Protein AF-A0A0C3ANX5-F1 (afdb_monomer_lite)

Radius of gyration: 20.93 Å; chains: 1; bounding box: 53×51×56 Å

Sequence (213 aa):
MSVDDPSFISKLWEKHVAILDQHPPKKTFQDWIHLGQKFTRLAAGGTIYVLLMIASLNLRWCIRKVSWCTVLDLGKMLRVPASAGAEESMLITQCIIPTISRLREEFPLRLCLGTRILDCTILRQSDLQFDALEVKDFQLPRRSRSLWMSCRVPIFFDEDDDAPAPTGPYFYSVSIGTTGGPELFNVNIILTSFDCHGSSNITFPAEHNHMLN

Secondary structure (DSSP, 8-state):
--TT-HHHHHHHIIIIITTSTTPPPHHHHHHHHHHHHHHHHHHHHS-HHHHHHHHHTTTHHHHHHS-HHHHHHHHHHHH-GGGS-HHHHHHIIIIIHHHHHHHHHHS--EEEETTEEEETT-HHHHHHHHHTS--TT--PPPP-TTTTSGGGS-------TT--S--SS--EEEEE---SSS-----EEEE------------PPP-------

Foldseek 3Di:
DAPPPLVNLQVCCVPAQVPAPDGDPSVVSVLVVVLVVLLLLLCLLANVVVVVVCVVVVVSVVSSPDDPVVSLVNSQCNQPVVVDPPVSSCCSLVPVLVVSLVCCVVPFEWEDDPPDIQRRLASVSRNVVSVVSPHPPRDHDHGDCVSNVSSHDDDDDPPVVPDDDDPPQDDFYQYQDPDPHDDDRPRPRPRPDDPPPDDDDDDDDDDDDDDDD

Organism: NCBI:txid1036808

pLDDT: mean 73.49, std 23.65, range [26.28, 95.5]

Structure (mmCIF, N/CA/C/O backbone):
data_AF-A0A0C3ANX5-F1
#
_entry.id   AF-A0A0C3ANX5-F1
#
loop_
_atom_site.group_PDB
_atom_site.id
_atom_site.type_symbol
_atom_site.label_atom_id
_atom_site.label_alt_id
_atom_site.label_comp_id
_atom_site.label_asym_id
_atom_site.label_entity_id
_atom_site.label_seq_id
_atom_site.pdbx_PDB_ins_code
_atom_site.Cartn_x
_atom_site.Cartn_y
_atom_site.Cartn_z
_atom_site.occupancy
_atom_site.B_iso_or_equiv
_atom_site.auth_seq_id
_atom_site.auth_comp_id
_atom_site.auth_asym_id
_atom_site.auth_atom_id
_atom_site.pdbx_PDB_model_num
ATOM 1 N N . MET A 1 1 ? -24.146 2.047 -0.357 1.00 44.62 1 MET A N 1
ATOM 2 C CA . MET A 1 1 ? -23.687 2.933 0.739 1.00 44.62 1 MET A CA 1
ATOM 3 C C . MET A 1 1 ? -22.171 2.952 0.690 1.00 44.62 1 MET A C 1
ATOM 5 O O . MET A 1 1 ? -21.603 1.884 0.522 1.00 44.62 1 MET A O 1
ATOM 9 N N . SER A 1 2 ? -21.536 4.127 0.720 1.00 48.44 2 SER A N 1
ATOM 10 C CA . SER A 1 2 ? -20.069 4.212 0.660 1.00 48.44 2 SER A CA 1
ATOM 11 C C . SER A 1 2 ? -19.473 3.763 1.994 1.00 48.44 2 SER A C 1
ATOM 13 O O . SER A 1 2 ? -19.990 4.145 3.041 1.00 48.44 2 SER A O 1
ATOM 15 N N . VAL A 1 3 ? -18.393 2.980 1.959 1.00 56.62 3 VAL A N 1
ATOM 16 C CA . VAL A 1 3 ? -17.641 2.555 3.157 1.00 56.62 3 VAL A CA 1
ATOM 17 C C . VAL A 1 3 ? -17.048 3.762 3.903 1.00 56.62 3 VAL A C 1
ATOM 19 O O . VAL A 1 3 ? -16.792 3.682 5.100 1.00 56.62 3 VAL A O 1
ATOM 22 N N . ASP A 1 4 ? -16.920 4.899 3.216 1.00 60.44 4 ASP A N 1
ATOM 23 C CA . ASP A 1 4 ? -16.399 6.160 3.751 1.00 60.44 4 ASP A CA 1
ATOM 24 C C . ASP A 1 4 ? -17.467 7.033 4.444 1.00 60.44 4 ASP A C 1
ATOM 26 O O . ASP A 1 4 ? -17.172 8.146 4.870 1.00 60.44 4 ASP A O 1
ATOM 30 N N . ASP A 1 5 ? -18.718 6.567 4.560 1.00 70.94 5 ASP A N 1
ATOM 31 C CA . ASP A 1 5 ? -19.766 7.288 5.289 1.00 70.94 5 ASP A CA 1
ATOM 32 C C . ASP A 1 5 ? -19.532 7.180 6.815 1.00 70.94 5 ASP A C 1
ATOM 34 O O . ASP A 1 5 ? -19.619 6.076 7.373 1.00 70.94 5 ASP A O 1
ATOM 38 N N . PRO A 1 6 ? -19.302 8.298 7.538 1.00 72.50 6 PRO A N 1
ATOM 39 C CA . PRO A 1 6 ? -19.130 8.289 8.993 1.00 72.50 6 PRO A CA 1
ATOM 40 C C . PRO A 1 6 ? -20.309 7.644 9.733 1.00 72.50 6 PRO A C 1
ATOM 42 O O . PRO A 1 6 ? -20.141 7.093 10.829 1.00 72.50 6 PRO A O 1
ATOM 45 N N . SER A 1 7 ? -21.504 7.680 9.133 1.00 81.00 7 SER A N 1
ATOM 46 C CA . SER A 1 7 ? -22.707 7.041 9.658 1.00 81.00 7 SER A CA 1
ATOM 47 C C . SER A 1 7 ? -22.639 5.512 9.567 1.00 81.00 7 SER A C 1
ATOM 49 O O . SER A 1 7 ? -23.115 4.823 10.471 1.00 81.00 7 SER A O 1
ATOM 51 N N . PHE A 1 8 ? -21.990 4.962 8.534 1.00 85.12 8 PHE A N 1
ATOM 52 C CA . PHE A 1 8 ? -21.800 3.523 8.366 1.00 85.12 8 PHE A CA 1
ATOM 53 C C . PHE A 1 8 ? -20.797 2.971 9.381 1.00 85.12 8 PHE A C 1
ATOM 55 O O . PHE A 1 8 ? -21.119 2.026 10.101 1.00 85.12 8 PHE A O 1
ATOM 62 N N . ILE A 1 9 ? -19.621 3.598 9.507 1.00 85.75 9 ILE A N 1
ATOM 63 C CA . ILE A 1 9 ? -18.588 3.177 10.473 1.00 85.75 9 ILE A CA 1
ATOM 64 C C . ILE A 1 9 ? -19.134 3.257 11.905 1.00 85.75 9 ILE A C 1
ATOM 66 O O . ILE A 1 9 ? -18.882 2.381 12.732 1.00 85.75 9 ILE A O 1
ATOM 70 N N . SER A 1 10 ? -19.939 4.283 12.187 1.00 87.88 10 SER A N 1
ATOM 71 C CA . SER A 1 10 ? -20.617 4.436 13.474 1.00 87.88 10 SER A CA 1
ATOM 72 C C . SER A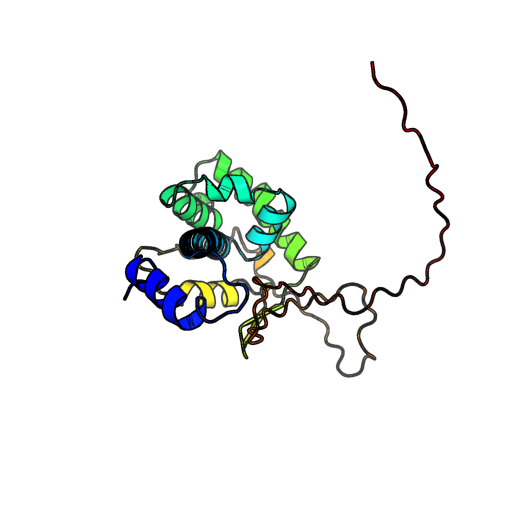 1 10 ? -21.561 3.276 13.791 1.00 87.88 10 SER A C 1
ATOM 74 O O . SER A 1 10 ? -21.477 2.712 14.880 1.00 87.88 10 SER A O 1
ATOM 76 N N . LYS A 1 11 ? -22.410 2.889 12.831 1.00 91.00 11 LYS A N 1
ATOM 77 C CA . LYS A 1 11 ? -23.329 1.749 12.971 1.00 91.00 11 LYS A CA 1
ATOM 78 C C . LYS A 1 11 ? -22.583 0.423 13.106 1.00 91.00 11 LYS A C 1
ATOM 80 O O . LYS A 1 11 ? -23.012 -0.443 13.862 1.00 91.00 11 LYS A O 1
ATOM 85 N N . LEU A 1 12 ? -21.469 0.261 12.389 1.00 90.12 12 LEU A N 1
ATOM 86 C CA . LEU A 1 12 ? -20.617 -0.923 12.490 1.00 90.12 12 LEU A CA 1
ATOM 87 C C . LEU A 1 12 ? -20.058 -1.073 13.910 1.00 90.12 12 LEU A C 1
ATOM 89 O O . LEU A 1 12 ? -20.124 -2.161 14.482 1.00 90.12 12 LEU A O 1
ATOM 93 N N . TRP A 1 13 ? -19.563 0.025 14.490 1.00 93.19 13 TRP A N 1
ATOM 94 C CA . TRP A 1 13 ? -19.054 0.031 15.859 1.00 93.19 13 TRP A CA 1
ATOM 95 C C . TRP A 1 13 ? -20.151 -0.312 16.871 1.00 93.19 13 TRP A C 1
ATOM 97 O O . TRP A 1 13 ? -19.964 -1.208 17.688 1.00 93.19 13 TRP A O 1
ATOM 107 N N . GLU A 1 14 ? -21.316 0.333 16.777 1.00 93.19 14 GLU A N 1
ATOM 108 C CA . GLU A 1 14 ? -22.452 0.083 17.679 1.00 93.19 14 GLU A CA 1
ATOM 109 C C . GLU A 1 14 ? -22.930 -1.371 17.621 1.00 93.19 14 GLU A C 1
ATOM 111 O O . GLU A 1 14 ? -23.214 -1.974 18.650 1.00 93.19 14 GLU A O 1
ATOM 116 N N . LYS A 1 15 ? -22.985 -1.954 16.421 1.00 93.56 15 LYS A N 1
ATOM 117 C CA . LYS A 1 15 ? -23.513 -3.305 16.223 1.00 93.56 15 LYS A CA 1
ATOM 118 C C . LYS A 1 15 ? -22.532 -4.412 16.612 1.00 93.56 15 LYS A C 1
ATOM 120 O O . LYS A 1 15 ? -22.969 -5.454 17.090 1.00 93.56 15 LYS A O 1
ATOM 125 N N . HIS A 1 16 ? -21.239 -4.229 16.347 1.00 90.94 16 HIS A N 1
ATOM 126 C CA . HIS A 1 16 ? -20.265 -5.327 16.407 1.00 90.94 16 HIS A CA 1
ATOM 127 C C . HIS A 1 16 ? -19.131 -5.116 17.405 1.00 90.94 16 HIS A C 1
ATOM 129 O O . HIS A 1 16 ? -18.526 -6.092 17.835 1.00 90.94 16 HIS A O 1
ATOM 135 N N . VAL A 1 17 ? -18.822 -3.870 17.760 1.00 91.00 17 VAL A N 1
ATOM 136 C CA . VAL A 1 17 ? -17.664 -3.548 18.601 1.00 91.00 17 VAL A CA 1
ATOM 137 C C . VAL A 1 17 ? -18.110 -3.194 20.014 1.00 91.00 17 VAL A C 1
ATOM 139 O O . VAL A 1 17 ? -17.499 -3.661 20.962 1.00 91.00 17 VAL A O 1
ATOM 142 N N . ALA A 1 18 ? -19.212 -2.458 20.172 1.00 91.88 18 ALA A N 1
ATOM 143 C CA . ALA A 1 18 ? -19.728 -2.039 21.478 1.00 91.88 18 ALA A CA 1
ATOM 144 C C . ALA A 1 18 ? -20.146 -3.205 22.394 1.00 91.88 18 ALA A C 1
ATOM 146 O O . ALA A 1 18 ? -20.201 -3.041 23.606 1.00 91.88 18 ALA A O 1
ATOM 147 N N . ILE A 1 19 ? -20.431 -4.378 21.823 1.00 92.50 19 ILE A N 1
ATOM 148 C CA . ILE A 1 19 ? -20.816 -5.589 22.566 1.00 92.50 19 ILE A CA 1
ATOM 149 C C . ILE A 1 19 ? -19.620 -6.352 23.159 1.00 92.50 19 ILE A C 1
ATOM 151 O O . ILE A 1 19 ? -19.816 -7.371 23.811 1.00 92.50 19 ILE A O 1
ATOM 155 N N . LEU A 1 20 ? -18.387 -5.916 22.884 1.00 92.44 20 LEU A N 1
ATOM 156 C CA . LEU A 1 20 ? -17.169 -6.586 23.332 1.00 92.44 20 LEU A CA 1
ATOM 157 C C . LEU A 1 20 ? -16.724 -6.050 24.702 1.00 92.44 20 LEU A C 1
ATOM 159 O O . LEU A 1 20 ? -16.652 -4.836 24.887 1.00 92.44 20 LEU A O 1
ATOM 163 N N . ASP A 1 21 ? -16.322 -6.941 25.616 1.00 80.50 21 ASP A N 1
ATOM 164 C CA . ASP A 1 21 ? -15.936 -6.600 27.003 1.00 80.50 21 ASP A CA 1
ATOM 165 C C . ASP A 1 21 ? -14.714 -5.663 27.123 1.00 80.50 21 ASP A C 1
ATOM 167 O O . ASP A 1 21 ? -14.462 -5.093 28.183 1.00 80.50 21 ASP A O 1
ATOM 171 N N . GLN A 1 22 ? -13.959 -5.455 26.039 1.00 89.44 22 GLN A N 1
ATOM 172 C CA . GLN A 1 22 ? -12.815 -4.533 25.980 1.00 89.44 22 GLN A CA 1
ATOM 173 C C . GLN A 1 22 ? -12.778 -3.768 24.654 1.00 89.44 22 GLN A C 1
ATOM 175 O O . GLN A 1 22 ? -11.803 -3.794 23.900 1.00 89.44 22 GLN A O 1
ATOM 180 N N . HIS A 1 23 ? -13.880 -3.103 24.324 1.00 88.25 23 HIS A N 1
ATOM 181 C CA . HIS A 1 23 ? -13.977 -2.381 23.068 1.00 88.25 23 HIS A CA 1
ATOM 182 C C . HIS A 1 23 ? -13.190 -1.052 23.082 1.00 88.25 23 HIS A C 1
ATOM 184 O O . HIS A 1 23 ? -13.210 -0.311 24.069 1.00 88.25 23 HIS A O 1
ATOM 190 N N . PRO A 1 24 ? -12.540 -0.659 21.971 1.00 91.62 24 PRO A N 1
ATOM 191 C CA . PRO A 1 24 ? -11.964 0.676 21.861 1.00 91.62 24 PRO A CA 1
ATOM 192 C C . PRO A 1 24 ? -13.071 1.743 21.875 1.00 91.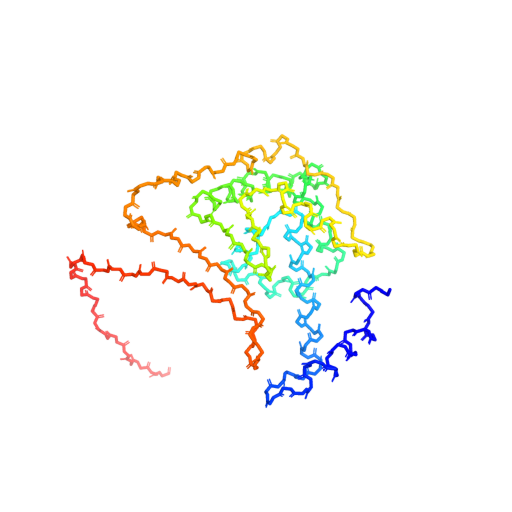62 24 PRO A C 1
ATOM 194 O O . PRO A 1 24 ? -14.193 1.477 21.422 1.00 91.62 24 PRO A O 1
ATOM 197 N N . PRO A 1 25 ? -12.777 2.981 22.310 1.00 93.75 25 PRO A N 1
ATOM 198 C CA . PRO A 1 25 ? -13.686 4.101 22.108 1.00 93.75 25 PRO A CA 1
ATOM 199 C C . PRO A 1 25 ? -14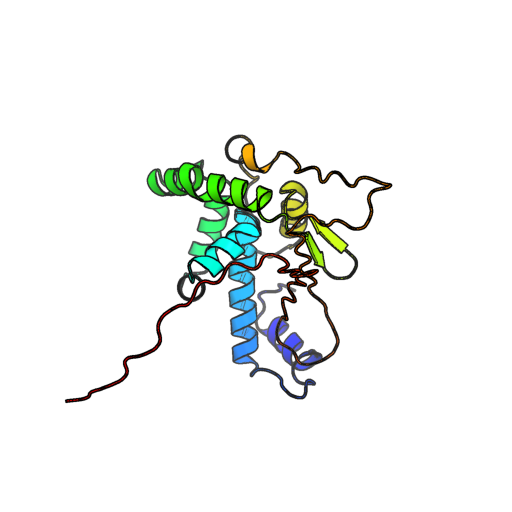.046 4.251 20.625 1.00 93.75 25 PRO A C 1
ATOM 201 O O . PRO A 1 25 ? -13.191 4.090 19.751 1.00 93.75 25 PRO A O 1
ATOM 204 N N . LYS A 1 26 ? -15.295 4.627 20.328 1.00 92.12 26 LYS A N 1
ATOM 205 C CA . LYS A 1 26 ? -15.802 4.794 18.952 1.00 92.12 26 LYS A CA 1
ATOM 206 C C . LYS A 1 26 ? -14.888 5.652 18.074 1.00 92.12 26 LYS A C 1
ATOM 208 O O . LYS A 1 26 ? -14.608 5.289 16.936 1.00 92.12 26 LYS A O 1
ATOM 213 N N . LYS A 1 27 ? -14.371 6.754 18.626 1.00 92.38 27 LYS A N 1
ATOM 214 C CA . LYS A 1 27 ? -13.424 7.641 17.937 1.00 92.38 27 LYS A CA 1
ATOM 215 C C . LYS A 1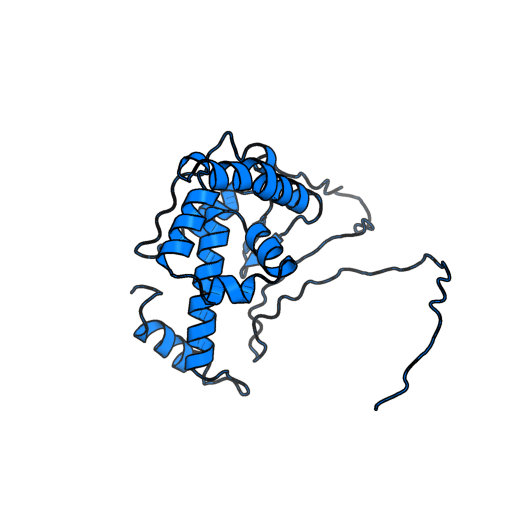 27 ? -12.118 6.927 17.580 1.00 92.38 27 LYS A C 1
ATOM 217 O O . LYS A 1 27 ? -11.670 7.009 16.445 1.00 92.38 27 LYS A O 1
ATOM 222 N N . THR A 1 28 ? -11.544 6.176 18.518 1.00 92.69 28 THR A N 1
ATOM 223 C CA . THR A 1 28 ? -10.328 5.385 18.290 1.00 92.69 28 THR A CA 1
ATOM 224 C C . THR A 1 28 ? -10.542 4.333 17.203 1.00 92.69 28 THR A C 1
ATOM 226 O O . THR A 1 28 ? -9.698 4.178 16.327 1.00 92.69 28 THR A O 1
ATOM 229 N N . PHE A 1 29 ? -11.692 3.656 17.211 1.00 92.31 29 PHE A N 1
ATOM 230 C CA . PHE A 1 29 ? -12.050 2.712 16.155 1.00 92.31 29 PHE A CA 1
ATOM 231 C C . PHE A 1 29 ? -12.167 3.392 14.785 1.00 92.31 29 PHE A C 1
ATOM 233 O O . PHE A 1 29 ? -11.601 2.907 13.809 1.00 92.31 29 PHE A O 1
ATOM 240 N N . GLN A 1 30 ? -12.848 4.539 14.707 1.00 91.19 30 GLN A N 1
ATOM 241 C CA . GLN A 1 30 ? -12.940 5.327 13.475 1.00 91.19 30 GLN A CA 1
ATOM 242 C C . GLN A 1 30 ? -11.552 5.740 12.969 1.00 91.19 30 GLN A C 1
ATOM 244 O O . GLN A 1 30 ? -11.260 5.578 11.787 1.00 91.19 30 GLN A O 1
ATOM 249 N N . ASP A 1 31 ? -10.673 6.208 13.857 1.00 90.56 31 ASP A N 1
ATOM 250 C CA . ASP A 1 31 ? -9.296 6.572 13.516 1.00 90.56 31 ASP A CA 1
ATOM 251 C C . ASP A 1 31 ? -8.508 5.375 12.957 1.00 90.56 31 ASP A C 1
ATOM 253 O O . ASP A 1 31 ? -7.757 5.526 11.990 1.00 90.56 31 ASP A O 1
ATOM 257 N N . TRP A 1 32 ? -8.696 4.175 13.517 1.00 92.69 32 TRP A N 1
ATOM 258 C CA . TRP A 1 32 ? -8.084 2.949 12.997 1.00 92.69 32 TRP A CA 1
ATOM 259 C C . TRP A 1 32 ? -8.616 2.567 11.621 1.00 92.69 32 TRP A C 1
ATOM 261 O O . TRP A 1 32 ? -7.815 2.222 10.755 1.00 92.69 32 TRP A O 1
ATOM 271 N N . ILE A 1 33 ? -9.928 2.669 11.391 1.00 90.75 33 ILE A N 1
ATOM 272 C CA . ILE A 1 33 ? -10.521 2.406 10.075 1.00 90.75 33 ILE A CA 1
ATOM 273 C C . ILE A 1 33 ? -9.964 3.388 9.041 1.00 90.75 33 ILE A C 1
ATOM 275 O O . ILE A 1 33 ? -9.447 2.951 8.014 1.00 90.75 33 ILE A O 1
ATOM 279 N N . HIS A 1 34 ? -9.962 4.692 9.328 1.00 89.38 34 HIS A N 1
ATOM 280 C CA . HIS A 1 34 ? -9.405 5.694 8.415 1.00 89.38 34 HIS A CA 1
ATOM 281 C C . HIS A 1 34 ? -7.919 5.453 8.118 1.00 89.38 34 HIS A C 1
ATOM 283 O O . HIS A 1 34 ? -7.468 5.601 6.980 1.00 89.38 34 HIS A O 1
ATOM 289 N N . LEU A 1 35 ? -7.136 5.058 9.124 1.00 92.75 35 LEU A N 1
ATOM 290 C CA . LEU A 1 35 ? -5.727 4.730 8.929 1.00 92.75 35 LEU A CA 1
ATOM 291 C C . LEU A 1 35 ? -5.548 3.452 8.093 1.00 92.75 35 LEU A C 1
ATOM 293 O O . LEU A 1 35 ? -4.748 3.439 7.156 1.00 92.75 35 LEU A O 1
ATOM 297 N N . GLY A 1 36 ? -6.323 2.404 8.377 1.00 91.88 36 GLY A N 1
ATOM 298 C CA . GLY A 1 36 ? -6.332 1.156 7.613 1.00 91.88 36 GLY A CA 1
ATOM 299 C C . GLY A 1 36 ? -6.704 1.378 6.148 1.00 91.88 36 GLY A C 1
ATOM 300 O O . GLY A 1 36 ? -6.093 0.800 5.251 1.00 91.88 36 GLY A O 1
ATOM 301 N N . GLN A 1 37 ? -7.629 2.297 5.878 1.00 89.88 37 GLN A N 1
ATOM 302 C CA . GLN A 1 37 ? -7.983 2.698 4.522 1.00 89.88 37 GLN A CA 1
ATOM 303 C C . GLN A 1 37 ? -6.829 3.392 3.779 1.00 89.88 37 GLN A C 1
ATOM 305 O O . GLN A 1 37 ? -6.673 3.166 2.578 1.00 89.88 37 GLN A O 1
ATOM 310 N N . LYS A 1 38 ? -5.992 4.196 4.456 1.00 93.19 38 LYS A N 1
ATOM 311 C CA . LYS A 1 38 ? -4.774 4.761 3.839 1.00 93.19 38 LYS A CA 1
ATOM 312 C C . LYS A 1 38 ? -3.795 3.657 3.453 1.00 93.19 38 LYS A C 1
ATOM 314 O O . LYS A 1 38 ? -3.302 3.639 2.329 1.00 93.19 38 LYS A O 1
ATOM 319 N N . PHE A 1 39 ? -3.549 2.713 4.360 1.00 93.62 39 PHE A N 1
ATOM 320 C CA . PHE A 1 39 ? -2.666 1.578 4.090 1.00 93.62 39 PHE A CA 1
ATOM 321 C C . PHE A 1 39 ? -3.189 0.697 2.957 1.00 93.62 39 PHE A C 1
ATOM 323 O O . PHE A 1 39 ? -2.431 0.358 2.055 1.00 93.62 39 PHE A O 1
ATOM 330 N N . THR A 1 40 ? -4.491 0.416 2.935 1.00 90.19 40 THR A N 1
ATOM 331 C CA . THR A 1 40 ? -5.142 -0.344 1.856 1.00 90.19 40 THR A CA 1
ATOM 332 C C . THR A 1 40 ? -4.889 0.304 0.494 1.00 90.19 40 THR A C 1
ATOM 334 O O . THR A 1 40 ? -4.509 -0.376 -0.455 1.00 90.19 40 THR A O 1
ATOM 337 N N . ARG A 1 41 ? -5.011 1.634 0.398 1.00 90.25 41 ARG A N 1
ATOM 338 C CA . ARG A 1 41 ? -4.772 2.377 -0.849 1.00 90.25 41 ARG A CA 1
ATOM 339 C C . ARG A 1 41 ? -3.309 2.335 -1.299 1.00 90.25 41 ARG A C 1
ATOM 341 O O . ARG A 1 41 ? -3.041 2.165 -2.487 1.00 90.25 41 ARG A O 1
ATOM 348 N N . LEU A 1 42 ? -2.364 2.439 -0.362 1.00 93.38 42 LEU A N 1
ATOM 349 C CA . LEU A 1 42 ? -0.933 2.293 -0.659 1.00 93.38 42 LEU A CA 1
ATOM 350 C C . LEU A 1 42 ? -0.590 0.869 -1.108 1.00 93.38 42 LEU A C 1
ATOM 352 O O . LEU A 1 42 ? 0.157 0.702 -2.071 1.00 93.38 42 LEU A O 1
ATOM 356 N N . ALA A 1 43 ? -1.159 -0.146 -0.455 1.00 92.19 43 ALA A N 1
ATOM 357 C CA . ALA A 1 43 ? -0.965 -1.547 -0.819 1.00 92.19 43 ALA A CA 1
ATOM 358 C C . ALA A 1 43 ? -1.535 -1.867 -2.209 1.00 92.19 43 ALA A C 1
ATOM 360 O O . ALA A 1 43 ? -0.893 -2.566 -2.989 1.00 92.19 43 ALA A O 1
ATOM 361 N N . ALA A 1 44 ? -2.697 -1.304 -2.543 1.00 89.50 44 ALA A N 1
ATOM 362 C CA . ALA A 1 44 ? -3.305 -1.433 -3.861 1.00 89.50 44 ALA A CA 1
ATOM 363 C C . ALA A 1 44 ? -2.460 -0.761 -4.963 1.00 89.50 44 ALA A C 1
ATOM 365 O O . ALA A 1 44 ? -2.282 -1.313 -6.051 1.00 89.50 44 ALA A O 1
ATOM 366 N N . GLY A 1 45 ? -1.893 0.419 -4.688 1.00 88.94 45 GLY A N 1
ATOM 367 C CA . GLY A 1 45 ? -1.002 1.118 -5.618 1.00 88.94 45 GLY A CA 1
ATOM 368 C C . GLY A 1 45 ? 0.323 0.384 -5.834 1.00 88.94 45 GLY A C 1
ATOM 369 O O . GLY A 1 45 ? 0.719 0.090 -6.963 1.00 88.94 45 GLY A O 1
ATOM 370 N N . GLY A 1 46 ? 0.989 0.063 -4.727 1.00 88.88 46 GLY A N 1
ATOM 371 C CA . GLY A 1 46 ? 2.211 -0.725 -4.678 1.00 88.88 46 GLY A CA 1
ATOM 372 C C . GLY A 1 46 ? 1.895 -2.204 -4.550 1.00 88.88 46 GLY A C 1
ATOM 373 O O . GLY A 1 46 ? 1.465 -2.814 -5.514 1.00 88.88 46 GLY A O 1
ATOM 374 N N . THR A 1 47 ? 2.157 -2.816 -3.403 1.00 91.25 47 THR A N 1
ATOM 375 C CA . THR A 1 47 ? 1.818 -4.219 -3.100 1.00 91.25 47 THR A CA 1
ATOM 376 C C . THR A 1 47 ? 1.635 -4.346 -1.584 1.00 91.25 47 THR A C 1
ATOM 378 O O . THR A 1 47 ? 1.953 -3.399 -0.860 1.00 91.25 47 THR A O 1
ATOM 381 N N . ILE A 1 48 ? 1.219 -5.505 -1.055 1.00 91.31 48 ILE A N 1
ATOM 382 C CA . ILE A 1 48 ? 1.200 -5.703 0.408 1.00 91.31 48 ILE A CA 1
ATOM 383 C C . ILE A 1 48 ? 2.583 -5.471 1.048 1.00 91.31 48 ILE A C 1
ATOM 385 O O . ILE A 1 48 ? 2.674 -5.020 2.185 1.00 91.31 48 ILE A O 1
ATOM 389 N N . TYR A 1 49 ? 3.667 -5.703 0.301 1.00 92.94 49 TYR A N 1
ATOM 390 C CA . TYR A 1 49 ? 5.039 -5.506 0.768 1.00 92.94 49 TYR A CA 1
ATOM 391 C C . TYR A 1 49 ? 5.367 -4.036 1.037 1.00 92.94 49 TYR A C 1
ATOM 393 O O . TYR A 1 49 ? 6.243 -3.746 1.847 1.00 92.94 49 TYR A O 1
ATOM 401 N N . VAL A 1 50 ? 4.620 -3.091 0.454 1.00 94.31 50 VAL A N 1
ATOM 402 C CA . VAL A 1 50 ? 4.715 -1.675 0.844 1.00 94.31 50 VAL A CA 1
ATOM 403 C C . VAL A 1 50 ? 4.330 -1.489 2.310 1.00 94.31 50 VAL A C 1
ATOM 405 O O . VAL A 1 50 ? 4.931 -0.666 2.994 1.00 94.31 50 VAL A O 1
ATOM 408 N N . LEU A 1 51 ? 3.381 -2.273 2.831 1.00 93.44 51 LEU A N 1
ATOM 409 C CA . LEU A 1 51 ? 3.019 -2.214 4.249 1.00 93.44 51 LEU A CA 1
ATOM 410 C C . LEU A 1 51 ? 4.149 -2.727 5.140 1.00 93.44 51 LEU A C 1
ATOM 412 O O . LEU A 1 51 ? 4.404 -2.126 6.181 1.00 93.44 51 LEU A O 1
ATOM 416 N N . LEU A 1 52 ? 4.863 -3.772 4.706 1.00 92.25 52 LEU A N 1
ATOM 417 C CA . LEU A 1 52 ? 6.057 -4.249 5.407 1.00 92.25 52 LEU A CA 1
ATOM 418 C C . LEU A 1 52 ? 7.141 -3.171 5.451 1.00 92.25 52 LEU A C 1
ATOM 420 O O . LEU A 1 52 ? 7.690 -2.916 6.516 1.00 92.25 52 LEU A O 1
ATOM 424 N N . MET A 1 53 ? 7.395 -2.486 4.332 1.00 94.44 53 MET A N 1
ATOM 425 C CA . MET A 1 53 ? 8.350 -1.372 4.290 1.00 94.44 53 MET A CA 1
ATOM 426 C C . MET A 1 53 ? 7.925 -0.210 5.197 1.00 94.44 53 MET A C 1
ATOM 428 O O . MET A 1 53 ? 8.739 0.353 5.922 1.00 94.44 53 MET A O 1
ATOM 432 N N . ILE A 1 54 ? 6.640 0.156 5.194 1.00 94.31 54 ILE A N 1
ATOM 433 C CA . ILE A 1 54 ? 6.110 1.205 6.077 1.00 94.31 54 ILE A CA 1
ATOM 434 C C . ILE A 1 54 ? 6.296 0.823 7.549 1.00 94.31 54 ILE A C 1
ATOM 436 O O . ILE A 1 54 ? 6.640 1.683 8.363 1.00 94.31 54 ILE A O 1
ATOM 440 N N . ALA A 1 55 ? 6.056 -0.442 7.896 1.00 93.00 55 ALA A N 1
ATOM 441 C CA . ALA A 1 55 ? 6.221 -0.942 9.252 1.00 93.00 55 ALA A CA 1
ATOM 442 C C . ALA A 1 55 ? 7.698 -0.966 9.671 1.00 93.00 55 ALA A C 1
ATOM 444 O O . ALA A 1 55 ? 8.026 -0.431 10.730 1.00 93.00 55 ALA A O 1
ATOM 445 N N . SER A 1 56 ? 8.587 -1.507 8.831 1.00 91.88 56 SER A N 1
ATOM 446 C CA . SER A 1 56 ? 10.020 -1.633 9.131 1.00 91.88 56 SER A CA 1
ATOM 447 C C . SER A 1 56 ? 10.722 -0.281 9.247 1.00 91.88 56 SER A C 1
ATOM 449 O O . SER A 1 56 ? 11.590 -0.104 10.095 1.00 91.88 56 SER A O 1
ATOM 451 N N . LEU A 1 57 ? 10.292 0.706 8.459 1.00 92.81 57 LEU A N 1
ATOM 452 C CA . LEU A 1 57 ? 10.793 2.080 8.518 1.00 92.81 57 LEU A CA 1
ATOM 453 C C . LEU A 1 57 ? 10.053 2.948 9.553 1.00 92.81 57 LEU A C 1
ATOM 455 O O . LEU A 1 57 ? 10.289 4.153 9.632 1.00 92.81 57 LEU A O 1
ATOM 459 N N . ASN A 1 58 ? 9.132 2.368 10.334 1.00 93.25 58 ASN A N 1
ATOM 460 C CA . ASN A 1 58 ? 8.312 3.061 11.333 1.00 93.25 58 ASN A CA 1
ATOM 461 C C . ASN A 1 58 ? 7.569 4.302 10.777 1.00 93.25 58 ASN A C 1
ATOM 463 O O . ASN A 1 58 ? 7.312 5.284 11.479 1.00 93.25 58 ASN A O 1
ATOM 467 N N . LEU A 1 59 ? 7.160 4.251 9.504 1.00 93.06 59 LEU A N 1
ATOM 468 C CA . LEU A 1 59 ? 6.510 5.358 8.791 1.00 93.06 59 LEU A CA 1
ATOM 469 C C . LEU A 1 59 ? 5.015 5.493 9.109 1.00 93.06 59 LEU A C 1
ATOM 471 O O . LEU A 1 59 ? 4.354 6.406 8.606 1.00 93.06 59 LEU A O 1
ATOM 475 N N . ARG A 1 60 ? 4.461 4.633 9.976 1.00 92.62 60 ARG A N 1
ATOM 476 C CA . ARG A 1 60 ? 3.040 4.659 10.376 1.00 92.62 60 ARG A CA 1
ATOM 477 C C . ARG A 1 60 ? 2.580 6.044 10.837 1.00 92.62 60 ARG A C 1
ATOM 479 O O . ARG A 1 60 ? 1.485 6.489 10.497 1.00 92.62 60 ARG A O 1
ATOM 486 N N . TRP A 1 61 ? 3.433 6.751 11.581 1.00 91.81 61 TRP A N 1
ATOM 487 C CA . TRP A 1 61 ? 3.122 8.076 12.110 1.00 91.81 61 TRP A CA 1
ATOM 488 C C . TRP A 1 61 ? 3.115 9.147 11.025 1.00 91.81 61 TRP A C 1
ATOM 490 O O . TRP A 1 61 ? 2.290 10.061 11.089 1.00 91.81 61 TRP A O 1
ATOM 500 N N . CYS A 1 62 ? 3.987 9.012 10.026 1.00 93.81 62 CYS A N 1
ATOM 501 C CA . CYS A 1 62 ? 4.002 9.879 8.857 1.00 93.81 62 CYS A CA 1
ATOM 502 C C . CYS A 1 62 ? 2.721 9.673 8.048 1.00 93.81 62 CYS A C 1
ATOM 504 O O . CYS A 1 62 ? 1.970 10.625 7.861 1.00 93.81 62 CYS A O 1
ATOM 506 N N . ILE A 1 63 ? 2.389 8.427 7.688 1.00 94.12 63 ILE A N 1
ATOM 507 C CA . ILE A 1 63 ? 1.175 8.113 6.912 1.00 94.12 63 ILE A CA 1
ATOM 508 C C . ILE A 1 63 ? -0.099 8.581 7.623 1.00 94.12 63 ILE A C 1
ATOM 510 O O . ILE A 1 63 ? -1.022 9.090 6.982 1.00 94.12 63 ILE A O 1
ATOM 514 N N . ARG A 1 64 ? -0.143 8.499 8.960 1.00 93.25 64 ARG A N 1
ATOM 515 C CA . ARG A 1 64 ? -1.267 9.034 9.737 1.00 93.25 64 ARG A CA 1
ATOM 516 C C . ARG A 1 64 ? -1.504 10.523 9.459 1.00 93.25 64 ARG A C 1
ATOM 518 O O . ARG A 1 64 ? -2.657 10.909 9.281 1.00 93.25 64 ARG A O 1
ATOM 525 N N . LYS A 1 65 ? -0.438 11.327 9.383 1.00 93.75 65 LYS A N 1
ATOM 526 C CA . LYS A 1 65 ? -0.492 12.784 9.161 1.00 93.75 65 LYS A CA 1
ATOM 527 C C . LYS A 1 65 ? -0.696 13.181 7.694 1.00 93.75 65 LYS A C 1
ATOM 529 O O . LYS A 1 65 ? -1.189 14.272 7.436 1.00 93.75 65 LYS A O 1
ATOM 534 N N . VAL A 1 66 ? -0.323 12.320 6.748 1.00 93.88 66 VAL A N 1
ATOM 535 C CA . VAL A 1 66 ? -0.424 12.600 5.306 1.00 93.88 66 VAL A CA 1
ATOM 536 C C . VAL A 1 66 ? -1.887 12.778 4.883 1.00 93.88 66 VAL A C 1
ATOM 538 O O . VAL A 1 66 ? -2.769 12.056 5.354 1.00 93.88 66 VAL A O 1
ATOM 541 N N . SER A 1 67 ? -2.155 13.740 3.996 1.00 94.25 67 SER A N 1
ATOM 542 C CA . SER A 1 67 ? -3.506 14.002 3.484 1.00 94.25 67 SER A CA 1
ATOM 543 C C . SER A 1 67 ? -4.040 12.830 2.650 1.00 94.25 67 SER A C 1
ATOM 545 O O . SER A 1 67 ? -3.276 12.025 2.117 1.00 94.25 67 SER A O 1
ATOM 547 N N . TRP A 1 68 ? -5.361 12.730 2.505 1.00 90.50 68 TRP A N 1
ATOM 548 C CA . TRP A 1 68 ? -5.964 11.670 1.696 1.00 90.50 68 TRP A CA 1
ATOM 549 C C . TRP A 1 68 ? -5.555 11.740 0.224 1.00 90.50 68 TRP A C 1
ATOM 551 O O . TRP A 1 68 ? -5.163 10.727 -0.348 1.00 90.50 68 TRP A O 1
ATOM 561 N N . CYS A 1 69 ? -5.573 12.942 -0.360 1.00 91.25 69 CYS A N 1
ATOM 562 C CA . CYS A 1 69 ? -5.168 13.166 -1.746 1.00 91.25 69 CYS A CA 1
ATOM 563 C C . CYS A 1 69 ? -3.725 12.713 -1.976 1.00 91.25 69 CYS A C 1
ATOM 565 O O . CYS A 1 69 ? -3.456 11.968 -2.908 1.00 91.25 69 CYS A O 1
ATOM 567 N N . THR A 1 70 ? -2.819 13.040 -1.052 1.00 93.19 70 THR A N 1
ATOM 568 C CA . THR A 1 70 ? -1.423 12.604 -1.143 1.00 93.19 70 THR A CA 1
ATOM 569 C C . THR A 1 70 ? -1.288 11.079 -1.098 1.00 93.19 70 THR A C 1
ATOM 571 O O . THR A 1 70 ? -0.493 10.523 -1.844 1.00 93.19 70 THR A O 1
ATOM 574 N N . VAL A 1 71 ? -2.065 10.370 -0.269 1.00 93.56 71 VAL A N 1
ATOM 575 C CA . VAL A 1 71 ? -2.055 8.893 -0.256 1.00 93.56 71 VAL A CA 1
ATOM 576 C C . VAL A 1 71 ? -2.547 8.317 -1.586 1.00 93.56 71 VAL A C 1
ATOM 578 O O . VAL A 1 71 ? -1.986 7.335 -2.073 1.00 93.56 71 VAL A O 1
ATOM 581 N N . LEU A 1 72 ? -3.578 8.923 -2.178 1.00 90.44 72 LEU A N 1
ATOM 582 C CA . LEU A 1 72 ? -4.091 8.524 -3.488 1.00 90.44 72 LEU A CA 1
ATOM 583 C C . LEU A 1 72 ? -3.040 8.723 -4.579 1.00 90.44 72 LEU A C 1
ATOM 585 O O . LEU A 1 72 ? -2.809 7.814 -5.376 1.00 90.44 72 LEU A O 1
ATOM 589 N N . ASP A 1 73 ? -2.384 9.880 -4.590 1.00 91.94 73 ASP A N 1
ATOM 590 C CA . ASP A 1 73 ? -1.353 10.201 -5.570 1.00 91.94 73 ASP A CA 1
ATOM 591 C C . ASP A 1 73 ? -0.139 9.286 -5.408 1.00 91.94 73 ASP A C 1
ATOM 593 O O . ASP A 1 73 ? 0.307 8.702 -6.392 1.00 91.94 73 ASP A O 1
ATOM 597 N N . LEU A 1 74 ? 0.312 9.029 -4.176 1.00 9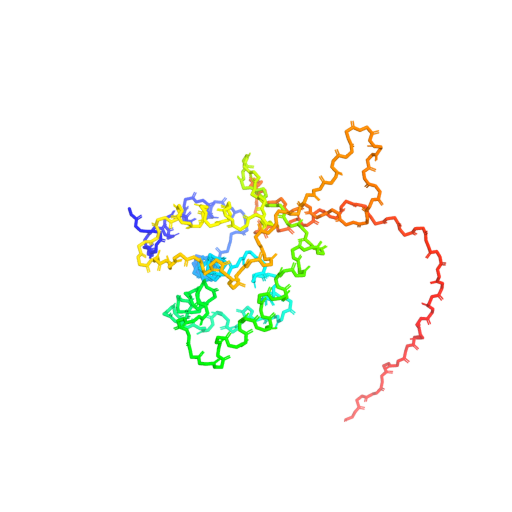3.75 74 LEU A N 1
ATOM 598 C CA . LEU A 1 74 ? 1.350 8.032 -3.897 1.00 93.75 74 LEU A CA 1
ATOM 599 C C . LEU A 1 74 ? 0.954 6.641 -4.400 1.00 93.75 74 LEU A C 1
ATOM 601 O O . LEU A 1 74 ? 1.763 5.958 -5.024 1.00 93.75 74 LEU A O 1
ATOM 605 N N . GLY A 1 75 ? -0.296 6.223 -4.185 1.00 92.88 75 GLY A N 1
ATOM 606 C CA . GLY A 1 75 ? -0.814 4.964 -4.719 1.00 92.88 75 GLY A CA 1
ATOM 607 C C . GLY A 1 75 ? -0.718 4.900 -6.247 1.00 92.88 75 GLY A C 1
ATOM 608 O O . GLY A 1 75 ? -0.239 3.907 -6.795 1.00 92.88 75 GLY A O 1
ATOM 609 N N . LYS A 1 76 ? -1.102 5.975 -6.946 1.00 91.81 76 LYS A N 1
ATOM 610 C CA . LYS A 1 76 ? -0.994 6.076 -8.412 1.00 91.81 76 LYS A CA 1
ATOM 611 C C . LYS A 1 76 ? 0.461 6.070 -8.885 1.00 91.81 76 LYS A C 1
ATOM 613 O O . LYS A 1 76 ? 0.770 5.353 -9.832 1.00 91.81 76 LYS A O 1
ATOM 618 N N . MET A 1 77 ? 1.348 6.800 -8.209 1.00 94.50 77 MET A N 1
ATOM 619 C CA . MET A 1 77 ? 2.779 6.842 -8.524 1.00 94.50 77 MET A CA 1
ATOM 620 C C . MET A 1 77 ? 3.431 5.469 -8.342 1.00 94.50 77 MET A C 1
ATOM 622 O O . MET A 1 77 ? 4.160 5.015 -9.215 1.00 94.50 77 MET A O 1
ATOM 626 N N . LEU A 1 78 ? 3.121 4.747 -7.259 1.00 94.06 78 LEU A N 1
ATOM 627 C CA . LEU A 1 78 ? 3.595 3.371 -7.074 1.00 94.06 78 LEU A CA 1
ATOM 628 C C . LEU A 1 78 ? 3.137 2.476 -8.237 1.00 94.06 78 LEU A C 1
ATOM 630 O O . LEU A 1 78 ? 3.906 1.681 -8.778 1.00 94.06 78 LEU A O 1
ATOM 634 N N . ARG A 1 79 ? 1.893 2.648 -8.681 1.00 91.44 79 ARG A N 1
ATOM 635 C CA . ARG A 1 79 ? 1.290 1.869 -9.765 1.00 91.44 79 ARG A CA 1
ATOM 636 C C . ARG A 1 79 ? 1.946 2.136 -11.122 1.00 91.44 79 ARG A C 1
ATOM 638 O O . ARG A 1 79 ? 2.224 1.199 -11.881 1.00 91.44 79 ARG A O 1
ATOM 645 N N . VAL A 1 80 ? 2.185 3.411 -11.423 1.00 93.12 80 VAL A N 1
ATOM 646 C CA . VAL A 1 80 ? 2.778 3.910 -12.666 1.00 93.12 80 VAL A CA 1
ATOM 647 C C . VAL A 1 80 ? 3.814 4.982 -12.310 1.00 93.12 80 VAL A C 1
ATOM 649 O O . VAL A 1 80 ? 3.490 6.163 -12.322 1.00 93.12 80 VAL A O 1
ATOM 652 N N . PRO A 1 81 ? 5.075 4.602 -12.032 1.00 91.25 81 PRO A N 1
ATOM 653 C CA . PRO A 1 81 ? 6.108 5.561 -11.619 1.00 91.25 81 PRO A CA 1
ATOM 654 C C . PRO A 1 81 ? 6.306 6.718 -12.600 1.00 91.25 81 PRO A C 1
ATOM 656 O O . PRO A 1 81 ? 6.531 7.846 -12.186 1.00 91.25 81 PRO A O 1
ATOM 659 N N . ALA A 1 82 ? 6.104 6.462 -13.896 1.00 88.06 82 ALA A N 1
ATOM 660 C CA . ALA A 1 82 ? 6.172 7.475 -14.948 1.00 88.06 82 ALA A CA 1
ATOM 661 C C . ALA A 1 82 ? 5.123 8.600 -14.826 1.00 88.06 82 ALA A C 1
ATOM 663 O O . ALA A 1 82 ? 5.240 9.600 -15.524 1.00 88.06 82 ALA A O 1
ATOM 664 N N . SER A 1 83 ? 4.091 8.450 -13.985 1.00 85.19 83 SER A N 1
ATOM 665 C CA . SER A 1 83 ? 3.135 9.527 -13.699 1.00 85.19 83 SER A CA 1
ATOM 666 C C . SER A 1 83 ? 3.602 10.473 -12.588 1.00 85.19 83 SER A C 1
ATOM 668 O O . SER A 1 83 ? 2.872 11.401 -12.249 1.00 85.19 83 SER A O 1
ATOM 670 N N . ALA A 1 84 ? 4.750 10.202 -11.965 1.00 86.31 84 ALA A N 1
ATOM 671 C CA . ALA A 1 84 ? 5.339 11.021 -10.914 1.00 86.31 84 ALA A CA 1
ATOM 672 C C . ALA A 1 84 ? 6.337 12.047 -11.486 1.00 86.31 84 ALA A C 1
ATOM 674 O O . ALA A 1 84 ? 6.637 12.040 -12.683 1.00 86.31 84 ALA A O 1
ATOM 675 N N . GLY A 1 85 ? 6.879 12.912 -10.623 1.00 88.94 85 GLY A N 1
ATOM 676 C CA . GLY A 1 85 ? 8.058 13.710 -10.956 1.00 88.94 85 GLY A CA 1
ATOM 677 C C . GLY A 1 85 ? 9.290 12.827 -11.194 1.00 88.94 85 GLY A C 1
ATOM 678 O O . GLY A 1 85 ? 9.299 11.630 -10.889 1.00 88.94 85 GLY A O 1
ATOM 679 N N . ALA A 1 86 ? 10.336 13.405 -11.790 1.00 90.56 86 ALA A N 1
ATOM 680 C CA . ALA A 1 86 ? 11.534 12.656 -12.173 1.00 90.56 86 ALA A CA 1
ATOM 681 C C . ALA A 1 86 ? 12.210 11.978 -10.966 1.00 90.56 86 ALA A C 1
ATOM 683 O O . ALA A 1 86 ? 12.601 10.813 -11.055 1.00 90.56 86 ALA A O 1
ATOM 684 N N . GLU A 1 87 ? 12.294 12.678 -9.832 1.00 91.88 87 GLU A N 1
ATOM 685 C CA . GLU A 1 87 ? 12.925 12.176 -8.608 1.00 91.88 87 GLU A CA 1
ATOM 686 C C . GLU A 1 87 ? 12.101 11.062 -7.954 1.00 91.88 87 GLU A C 1
ATOM 688 O O . GLU A 1 87 ? 12.639 10.008 -7.614 1.00 91.88 87 GLU A O 1
ATOM 693 N N . GLU A 1 88 ? 10.784 11.239 -7.831 1.00 92.31 88 GLU A N 1
ATOM 694 C CA . GLU A 1 88 ? 9.896 10.235 -7.245 1.00 92.31 88 GLU A CA 1
ATOM 695 C C . GLU A 1 88 ? 9.825 8.982 -8.118 1.00 92.31 88 GLU A C 1
ATOM 697 O O . GLU A 1 88 ? 9.881 7.861 -7.608 1.00 92.31 88 GLU A O 1
ATOM 702 N N . SER A 1 89 ? 9.762 9.153 -9.442 1.00 93.12 89 SER A N 1
ATOM 703 C CA . SER A 1 89 ? 9.829 8.039 -10.388 1.00 93.12 89 SER A CA 1
ATOM 704 C C . SER A 1 89 ? 11.141 7.268 -10.227 1.00 93.12 89 SER A C 1
ATOM 706 O O . SER A 1 89 ? 11.137 6.034 -10.205 1.00 93.12 89 SER A O 1
ATOM 708 N N . MET A 1 90 ? 12.266 7.972 -10.069 1.00 94.06 90 MET A N 1
ATOM 709 C CA . MET A 1 90 ? 13.572 7.354 -9.849 1.00 94.06 90 MET A CA 1
ATOM 710 C C . MET A 1 90 ? 13.615 6.581 -8.526 1.00 94.06 90 MET A C 1
ATOM 712 O O . MET A 1 90 ? 13.990 5.412 -8.526 1.00 94.06 90 MET A O 1
ATOM 716 N N . LEU A 1 91 ? 13.141 7.168 -7.424 1.00 94.94 91 LEU A N 1
ATOM 717 C CA . LEU A 1 91 ? 13.055 6.493 -6.125 1.00 94.94 91 LEU A CA 1
ATOM 718 C C . LEU A 1 91 ? 12.207 5.215 -6.201 1.00 94.94 91 LEU A C 1
ATOM 720 O O . LEU A 1 91 ? 12.590 4.165 -5.677 1.00 94.94 91 LEU A O 1
ATOM 724 N N . ILE A 1 92 ? 11.052 5.278 -6.868 1.00 95.50 92 ILE A N 1
ATOM 725 C CA . ILE A 1 92 ? 10.168 4.118 -6.971 1.00 95.50 92 ILE A CA 1
ATOM 726 C C . ILE A 1 92 ? 10.819 3.018 -7.815 1.00 95.50 92 ILE A C 1
ATOM 728 O O . ILE A 1 92 ? 10.799 1.850 -7.427 1.00 95.50 92 ILE A O 1
ATOM 732 N N . THR A 1 93 ? 11.406 3.378 -8.955 1.00 94.75 93 THR A N 1
ATOM 733 C CA . THR A 1 93 ? 11.961 2.408 -9.911 1.00 94.75 93 THR A CA 1
ATOM 734 C C . THR A 1 93 ? 13.305 1.825 -9.485 1.00 94.75 93 THR A C 1
ATOM 736 O O . THR A 1 93 ? 13.546 0.650 -9.745 1.00 94.75 93 THR A O 1
ATOM 739 N N . GLN A 1 94 ? 14.158 2.599 -8.811 1.00 95.38 94 GLN A N 1
ATOM 740 C CA . GLN A 1 94 ? 15.507 2.173 -8.419 1.00 95.38 94 GLN A CA 1
ATOM 741 C C . GLN A 1 94 ? 15.592 1.638 -6.989 1.00 95.38 94 GLN A C 1
ATOM 743 O O . GLN A 1 94 ? 16.500 0.867 -6.690 1.00 95.38 94 GLN A O 1
ATOM 748 N N . CYS A 1 95 ? 14.661 2.013 -6.106 1.00 95.06 95 CYS A N 1
ATOM 749 C CA . CYS A 1 95 ? 14.691 1.575 -4.710 1.00 95.06 95 CYS A CA 1
ATOM 750 C C . CYS A 1 95 ? 13.459 0.747 -4.355 1.00 95.06 95 CYS A C 1
ATOM 752 O O . CYS A 1 95 ? 13.587 -0.428 -4.023 1.00 95.06 95 CYS A O 1
ATOM 754 N N . ILE A 1 96 ? 12.257 1.321 -4.457 1.00 95.44 96 ILE A N 1
ATOM 755 C CA . ILE A 1 96 ? 11.050 0.687 -3.901 1.00 95.44 96 ILE A CA 1
ATOM 756 C C . ILE A 1 96 ? 10.712 -0.622 -4.622 1.00 95.44 96 ILE A C 1
ATOM 758 O O . ILE A 1 96 ? 10.512 -1.642 -3.966 1.00 95.44 96 ILE A O 1
ATOM 762 N N . ILE A 1 97 ? 10.657 -0.623 -5.958 1.00 94.81 97 ILE A N 1
ATOM 763 C CA . ILE A 1 97 ? 10.333 -1.830 -6.733 1.00 94.81 97 ILE A CA 1
ATOM 764 C C . ILE A 1 97 ? 11.389 -2.930 -6.522 1.00 94.81 97 ILE A C 1
ATOM 766 O O . ILE A 1 97 ? 10.987 -4.051 -6.204 1.00 94.81 97 ILE A O 1
ATOM 770 N N . PRO A 1 98 ? 12.707 -2.660 -6.624 1.00 95.06 98 PRO A N 1
ATOM 771 C CA . PRO A 1 98 ? 13.725 -3.665 -6.322 1.00 95.06 98 PRO A CA 1
ATOM 772 C C . PRO A 1 98 ? 13.641 -4.214 -4.896 1.00 95.06 98 PRO A C 1
ATOM 774 O O . PRO A 1 98 ? 13.709 -5.428 -4.713 1.00 95.06 98 PRO A O 1
ATOM 777 N N . THR A 1 99 ? 13.416 -3.361 -3.889 1.00 95.06 99 THR A N 1
ATOM 778 C CA . THR A 1 99 ? 13.219 -3.816 -2.506 1.00 95.06 99 THR A CA 1
ATOM 779 C C . THR A 1 99 ? 11.994 -4.718 -2.383 1.00 95.06 99 THR A C 1
ATOM 781 O O . THR A 1 99 ? 12.082 -5.768 -1.758 1.00 95.06 99 THR A O 1
ATOM 784 N N . ILE A 1 100 ? 10.868 -4.371 -3.013 1.00 94.12 100 ILE A N 1
ATOM 785 C CA . ILE A 1 100 ? 9.674 -5.230 -3.030 1.00 94.12 100 ILE A CA 1
ATOM 786 C C . ILE A 1 100 ? 9.957 -6.561 -3.732 1.00 94.12 100 ILE A C 1
ATOM 788 O O . ILE A 1 100 ? 9.491 -7.593 -3.259 1.00 94.12 100 ILE A O 1
ATOM 792 N N . SER A 1 101 ? 10.698 -6.555 -4.844 1.00 92.56 101 SER A N 1
ATOM 793 C CA . SER A 1 101 ? 11.067 -7.785 -5.555 1.00 92.56 101 SER A CA 1
ATOM 794 C C . SER A 1 101 ? 11.830 -8.728 -4.634 1.00 92.56 101 SER A C 1
ATOM 796 O O . SER A 1 101 ? 11.445 -9.882 -4.486 1.00 92.56 101 SER A O 1
ATOM 798 N N . ARG A 1 102 ? 12.837 -8.197 -3.935 1.00 91.75 102 ARG A N 1
ATOM 799 C CA . ARG A 1 102 ? 13.648 -8.957 -2.985 1.00 91.75 102 ARG A CA 1
ATOM 800 C C . ARG A 1 102 ? 12.844 -9.432 -1.774 1.00 91.75 102 ARG A C 1
ATOM 802 O O . ARG A 1 102 ? 12.939 -10.591 -1.399 1.00 91.75 102 ARG A O 1
ATOM 809 N N . LEU A 1 103 ? 11.997 -8.577 -1.199 1.00 91.44 103 LEU A N 1
ATOM 810 C CA . LEU A 1 103 ? 11.125 -8.971 -0.089 1.00 91.44 103 LEU A CA 1
ATOM 811 C C . LEU A 1 103 ? 10.137 -10.074 -0.488 1.00 91.44 103 LEU A C 1
ATOM 813 O O . LEU A 1 103 ? 9.799 -10.901 0.347 1.00 91.44 103 LEU A O 1
ATOM 817 N N . ARG A 1 104 ? 9.665 -10.097 -1.741 1.00 91.19 104 ARG A N 1
ATOM 818 C CA . ARG A 1 104 ? 8.807 -11.182 -2.246 1.00 91.19 104 ARG A CA 1
ATOM 819 C C . ARG A 1 104 ? 9.532 -12.523 -2.261 1.00 91.19 104 ARG A C 1
ATOM 821 O O . ARG A 1 104 ? 8.907 -13.525 -1.937 1.00 91.19 104 ARG A O 1
ATOM 828 N N . GLU A 1 105 ? 10.804 -12.516 -2.644 1.00 89.56 105 GLU A N 1
ATOM 829 C CA . GLU A 1 105 ? 11.664 -13.702 -2.703 1.00 89.56 105 GLU A CA 1
ATOM 830 C C . GLU A 1 105 ? 12.052 -14.191 -1.304 1.00 89.56 105 GLU A C 1
ATOM 832 O O . GLU A 1 105 ? 11.959 -15.381 -1.027 1.00 89.56 105 GLU A O 1
ATOM 837 N N . GLU A 1 106 ? 12.429 -13.279 -0.405 1.00 89.19 106 GLU A N 1
ATOM 838 C CA . GLU A 1 106 ? 12.856 -13.627 0.957 1.00 89.19 106 GLU A CA 1
ATOM 839 C C . GLU A 1 106 ? 11.675 -13.940 1.893 1.00 89.19 106 GLU A C 1
ATOM 841 O O . GLU A 1 106 ? 11.790 -14.782 2.780 1.00 89.19 106 GLU A O 1
ATOM 846 N N . PHE A 1 107 ? 10.530 -13.276 1.700 1.00 88.06 107 PHE A N 1
ATOM 847 C CA . PHE A 1 107 ? 9.349 -13.380 2.563 1.00 88.06 107 PHE A CA 1
ATOM 848 C C . PHE A 1 107 ? 8.078 -13.595 1.733 1.00 88.06 107 PHE A C 1
ATOM 850 O O . PHE A 1 107 ? 7.252 -12.686 1.590 1.00 88.06 107 PHE A O 1
ATOM 857 N N . PRO A 1 108 ? 7.881 -14.788 1.161 1.00 87.81 108 PRO A N 1
ATOM 858 C CA . PRO A 1 108 ? 6.670 -15.105 0.420 1.00 87.81 108 PRO A CA 1
ATOM 859 C C . PRO A 1 108 ? 5.438 -15.077 1.336 1.00 87.81 108 PRO A C 1
ATOM 861 O O . PRO A 1 108 ? 5.220 -15.971 2.150 1.00 87.81 108 PRO A O 1
ATOM 864 N N . LEU A 1 109 ? 4.615 -14.035 1.212 1.00 87.25 109 LEU A N 1
ATOM 865 C CA . LEU A 1 109 ? 3.448 -13.848 2.066 1.00 87.25 109 LEU A CA 1
ATOM 866 C C . LEU A 1 109 ? 2.210 -14.491 1.445 1.00 87.25 109 LEU A C 1
ATOM 868 O O . LEU A 1 109 ? 1.828 -14.177 0.316 1.00 87.25 109 LEU A O 1
ATOM 872 N N . ARG A 1 110 ? 1.511 -15.301 2.239 1.00 86.88 110 ARG A N 1
ATOM 873 C CA . ARG A 1 110 ? 0.148 -15.760 1.958 1.00 86.88 110 ARG A CA 1
ATOM 874 C C . ARG A 1 110 ? -0.773 -15.232 3.058 1.00 86.88 110 ARG A C 1
ATOM 876 O O . ARG A 1 110 ? -0.520 -15.466 4.238 1.00 86.88 110 ARG A O 1
ATOM 883 N N . LEU A 1 111 ? -1.808 -14.485 2.678 1.00 82.00 111 LEU A N 1
ATOM 884 C CA . LEU A 1 111 ? -2.797 -13.942 3.611 1.00 82.00 111 LEU A CA 1
ATOM 885 C C . LEU A 1 111 ? -4.063 -14.791 3.593 1.00 82.00 111 LEU A C 1
ATOM 887 O O . LEU A 1 111 ? -4.687 -14.955 2.545 1.00 82.00 111 LEU A O 1
ATOM 891 N N . CYS A 1 112 ? -4.484 -15.270 4.759 1.00 79.88 112 CYS A N 1
ATOM 892 C CA . CYS A 1 112 ? -5.777 -15.931 4.911 1.00 79.88 112 CYS A CA 1
ATOM 893 C C . CYS A 1 112 ? -6.865 -14.880 5.175 1.00 79.88 112 CYS A C 1
ATOM 895 O O . CYS A 1 112 ? -6.866 -14.228 6.218 1.00 79.88 112 CYS A O 1
ATOM 897 N N . LEU A 1 113 ? -7.787 -14.715 4.227 1.00 72.12 113 LEU A N 1
ATOM 898 C CA . LEU A 1 113 ? -8.942 -13.821 4.298 1.00 72.12 113 LEU A CA 1
ATOM 899 C C . LEU A 1 113 ? -10.219 -14.671 4.361 1.00 72.12 113 LEU A C 1
ATOM 901 O O . LEU A 1 113 ? -10.833 -14.996 3.340 1.00 72.12 113 LEU A O 1
ATOM 905 N N . GLY A 1 114 ? -10.602 -15.074 5.574 1.00 74.06 114 GLY A N 1
ATOM 906 C CA . GLY A 1 114 ? -11.686 -16.036 5.782 1.00 74.06 114 GLY A CA 1
ATOM 907 C C . GLY A 1 114 ? -11.321 -17.405 5.201 1.00 74.06 114 GLY A C 1
ATOM 908 O O . GLY A 1 114 ? -10.319 -17.993 5.592 1.00 74.06 114 GLY A O 1
ATOM 909 N N . THR A 1 115 ? -12.114 -17.906 4.250 1.00 76.56 115 THR A N 1
ATOM 910 C CA . THR A 1 115 ? -11.848 -19.179 3.548 1.00 76.56 115 THR A CA 1
ATOM 911 C C . THR A 1 115 ? -10.941 -19.033 2.324 1.00 76.56 115 THR A C 1
ATOM 913 O O . THR A 1 115 ? -10.638 -20.024 1.664 1.00 76.56 115 THR A O 1
ATOM 916 N N . ARG A 1 116 ? -10.530 -17.807 1.975 1.00 74.62 116 ARG A N 1
ATOM 917 C CA . ARG A 1 116 ? -9.702 -17.534 0.795 1.00 74.62 116 ARG A CA 1
ATOM 918 C C . ARG A 1 116 ? -8.254 -17.316 1.203 1.00 74.62 116 ARG A C 1
ATOM 920 O O . ARG A 1 116 ? -7.983 -16.578 2.145 1.00 74.62 116 ARG A O 1
ATOM 927 N N . ILE A 1 117 ? -7.332 -17.896 0.444 1.00 82.12 117 ILE A N 1
ATOM 928 C CA . ILE A 1 117 ? -5.901 -17.620 0.563 1.00 82.12 117 ILE A CA 1
ATOM 929 C C . ILE A 1 117 ? -5.522 -16.664 -0.566 1.00 82.12 117 ILE A C 1
ATOM 931 O O . ILE A 1 117 ? -5.770 -16.947 -1.738 1.00 82.12 117 ILE A O 1
ATOM 935 N N . LEU A 1 118 ? -4.956 -15.517 -0.205 1.00 83.62 118 LEU A N 1
ATOM 936 C CA . LEU A 1 118 ? -4.377 -14.562 -1.137 1.00 83.62 118 LEU A CA 1
ATOM 937 C C . LEU A 1 118 ? -2.864 -14.757 -1.157 1.00 83.62 118 LEU A C 1
ATOM 939 O O . LEU A 1 118 ? -2.185 -14.444 -0.177 1.00 83.62 118 LEU A O 1
ATOM 943 N N . ASP A 1 119 ? -2.339 -15.247 -2.277 1.00 86.56 119 ASP A N 1
ATOM 944 C CA . ASP A 1 119 ? -0.901 -15.263 -2.513 1.00 86.56 119 ASP A CA 1
ATOM 945 C C . ASP A 1 119 ? -0.438 -13.853 -2.894 1.00 86.56 119 ASP A C 1
ATOM 947 O O . ASP A 1 119 ? -0.692 -13.345 -3.993 1.00 86.56 119 ASP A O 1
ATOM 951 N N . CYS A 1 120 ? 0.244 -13.196 -1.960 1.00 86.12 120 CYS A N 1
ATOM 952 C CA . CYS A 1 120 ? 0.708 -11.831 -2.137 1.00 86.12 120 CYS A CA 1
ATOM 953 C C . CYS A 1 120 ? 1.944 -11.730 -3.032 1.00 86.12 120 CYS A C 1
ATOM 955 O O . CYS A 1 120 ? 2.287 -10.624 -3.467 1.00 86.12 120 CYS A O 1
ATOM 957 N N . THR A 1 121 ? 2.605 -12.848 -3.342 1.00 86.56 121 THR A N 1
ATOM 958 C CA . THR A 1 121 ? 3.666 -12.866 -4.349 1.00 86.56 121 THR A CA 1
ATOM 959 C C . THR A 1 121 ? 3.068 -12.627 -5.737 1.00 86.56 121 THR A C 1
ATOM 961 O O . THR A 1 121 ? 3.694 -11.975 -6.575 1.00 86.56 121 THR A O 1
ATOM 964 N N . ILE A 1 122 ? 1.822 -13.040 -5.984 1.00 85.50 122 ILE A N 1
ATOM 965 C CA . ILE A 1 122 ? 1.163 -12.896 -7.281 1.00 85.50 122 ILE A CA 1
ATOM 966 C C . ILE A 1 122 ? 0.472 -11.533 -7.365 1.00 85.50 122 ILE A C 1
ATOM 968 O O . ILE A 1 122 ? -0.708 -11.373 -7.047 1.00 85.50 122 ILE A O 1
ATOM 972 N N . LEU A 1 123 ? 1.184 -10.535 -7.899 1.00 83.75 123 LEU A N 1
ATOM 973 C CA . LEU A 1 123 ? 0.659 -9.166 -8.015 1.00 83.75 123 LEU A CA 1
ATOM 974 C C . LEU A 1 123 ? -0.691 -9.086 -8.723 1.00 83.75 123 LEU A C 1
ATOM 976 O O . LEU A 1 123 ? -1.532 -8.284 -8.344 1.00 83.75 123 LEU A O 1
ATOM 980 N N . ARG A 1 124 ? -0.931 -9.942 -9.721 1.00 82.94 124 ARG A N 1
ATOM 981 C CA . ARG A 1 124 ? -2.210 -9.969 -10.438 1.00 82.94 124 ARG A CA 1
ATOM 982 C C . ARG A 1 124 ? -3.385 -10.347 -9.530 1.00 82.94 124 ARG A C 1
ATOM 984 O O . ARG A 1 124 ? -4.460 -9.789 -9.706 1.00 82.94 124 ARG A O 1
ATOM 991 N N . GLN A 1 125 ? -3.206 -11.289 -8.604 1.00 78.50 125 GLN A N 1
ATOM 992 C CA . GLN A 1 125 ? -4.274 -11.682 -7.679 1.00 78.50 125 GLN A CA 1
ATOM 993 C C . GLN A 1 125 ? -4.558 -10.564 -6.679 1.00 78.50 125 GLN A C 1
ATOM 995 O O . GLN A 1 125 ? -5.715 -10.210 -6.478 1.00 78.50 125 GLN A O 1
ATOM 1000 N N . SER A 1 126 ? -3.499 -9.970 -6.126 1.00 78.12 126 SER A N 1
ATOM 1001 C CA . SER A 1 126 ? -3.587 -8.783 -5.273 1.00 78.12 126 SER A CA 1
ATOM 1002 C C . SER A 1 126 ? -4.341 -7.645 -5.972 1.00 78.12 126 SER A C 1
ATOM 1004 O O . SER A 1 126 ? -5.313 -7.124 -5.433 1.00 78.12 126 SER A O 1
ATOM 1006 N N . ASP A 1 127 ? -3.972 -7.337 -7.218 1.00 82.81 127 ASP A N 1
ATOM 1007 C CA . ASP A 1 127 ? -4.617 -6.306 -8.034 1.00 82.81 127 ASP A CA 1
ATOM 1008 C C . ASP A 1 127 ? -6.117 -6.578 -8.206 1.00 82.81 127 ASP A C 1
ATOM 1010 O O . ASP A 1 127 ? -6.920 -5.690 -7.962 1.00 82.81 127 ASP A O 1
ATOM 1014 N N . LEU A 1 128 ? -6.507 -7.815 -8.531 1.00 80.69 128 LEU A N 1
ATOM 1015 C CA . LEU A 1 128 ? -7.921 -8.188 -8.657 1.00 80.69 128 LEU A CA 1
ATOM 1016 C C . LEU A 1 128 ? -8.697 -8.037 -7.341 1.00 80.69 128 LEU A C 1
ATOM 1018 O O . LEU A 1 128 ? -9.856 -7.632 -7.370 1.00 80.69 128 LEU A O 1
ATOM 1022 N N . GLN A 1 129 ? -8.087 -8.364 -6.198 1.00 78.31 129 GLN A N 1
ATOM 1023 C CA . GLN A 1 129 ? -8.738 -8.200 -4.894 1.00 78.31 129 GLN A CA 1
ATOM 1024 C C . GLN A 1 129 ? -8.908 -6.724 -4.531 1.00 78.31 129 GLN A C 1
ATOM 1026 O O . GLN A 1 129 ? -9.975 -6.331 -4.069 1.00 78.31 129 GLN A O 1
ATOM 1031 N N . PHE A 1 130 ? -7.882 -5.902 -4.758 1.00 77.69 130 PHE A N 1
ATOM 1032 C CA . PHE A 1 130 ? -7.957 -4.472 -4.469 1.00 77.69 130 PHE A CA 1
ATOM 1033 C C . PHE A 1 130 ? -8.864 -3.723 -5.452 1.00 77.69 130 PHE A C 1
ATOM 1035 O O . PHE A 1 130 ? -9.577 -2.823 -5.023 1.00 77.69 130 PHE A O 1
ATOM 1042 N N . ASP A 1 131 ? -8.902 -4.119 -6.727 1.00 75.00 131 ASP A N 1
ATOM 1043 C CA . ASP A 1 131 ? -9.808 -3.550 -7.733 1.00 75.00 131 ASP A CA 1
ATOM 1044 C C . ASP A 1 131 ? -11.279 -3.913 -7.441 1.00 75.00 131 ASP A C 1
ATOM 1046 O O . ASP A 1 131 ? -12.183 -3.151 -7.777 1.00 75.00 131 ASP A O 1
ATOM 1050 N N . ALA A 1 132 ? -11.533 -5.054 -6.785 1.00 72.56 132 ALA A N 1
ATOM 1051 C CA . ALA A 1 132 ? -12.870 -5.451 -6.338 1.00 72.56 132 ALA A CA 1
ATOM 1052 C C . ALA A 1 132 ? -13.377 -4.641 -5.130 1.00 72.56 132 ALA A C 1
ATOM 1054 O O . ALA A 1 132 ? -14.573 -4.660 -4.833 1.00 72.56 132 ALA A O 1
ATOM 1055 N N . LEU A 1 133 ? -12.495 -3.925 -4.424 1.00 66.31 133 LEU A N 1
ATOM 1056 C CA . LEU A 1 133 ? -12.906 -2.952 -3.419 1.00 66.31 133 LEU A CA 1
ATOM 1057 C C . LEU A 1 133 ? -13.436 -1.722 -4.166 1.00 66.31 133 LEU A C 1
ATOM 1059 O O . LEU A 1 133 ? -12.695 -0.777 -4.420 1.00 66.31 133 LEU A O 1
ATOM 1063 N N . GLU A 1 134 ? -14.719 -1.744 -4.536 1.00 57.59 134 GLU A N 1
ATOM 1064 C CA . GLU A 1 134 ? -15.432 -0.624 -5.167 1.00 57.59 134 GLU A CA 1
ATOM 1065 C C . GLU A 1 134 ? -15.558 0.571 -4.203 1.00 57.59 134 GLU A C 1
ATOM 1067 O O . GLU A 1 134 ? -16.631 0.913 -3.698 1.00 57.59 134 GLU A O 1
ATOM 1072 N N . VAL A 1 135 ? -14.438 1.221 -3.903 1.00 64.25 135 VAL A N 1
ATOM 1073 C CA . VAL A 1 135 ? -14.412 2.432 -3.097 1.00 64.25 135 VAL A CA 1
ATOM 1074 C C . VAL A 1 135 ? -14.617 3.607 -4.041 1.00 64.25 135 VAL A C 1
ATOM 1076 O O . VAL A 1 135 ? -13.810 3.843 -4.945 1.00 64.25 135 VAL A O 1
ATOM 1079 N N . LYS A 1 136 ? -15.721 4.342 -3.848 1.00 59.97 136 LYS A N 1
ATOM 1080 C CA . LYS A 1 136 ? -15.967 5.598 -4.568 1.00 59.97 136 LYS A CA 1
ATOM 1081 C C . LYS A 1 136 ? -14.715 6.476 -4.462 1.00 59.97 136 LYS A C 1
ATOM 1083 O O . LYS A 1 136 ? -14.102 6.567 -3.403 1.00 59.97 136 LYS A O 1
ATOM 1088 N N . ASP A 1 137 ? -14.305 7.048 -5.588 1.00 65.31 137 ASP A N 1
ATOM 1089 C CA . ASP A 1 137 ? -13.129 7.923 -5.721 1.00 65.31 137 ASP A CA 1
ATOM 1090 C C . ASP A 1 137 ? -11.755 7.231 -5.643 1.00 65.31 137 ASP A C 1
ATOM 1092 O O . ASP A 1 137 ? -10.717 7.894 -5.704 1.00 65.31 137 ASP A O 1
ATOM 1096 N N . PHE A 1 138 ? -11.714 5.896 -5.583 1.00 71.19 138 PHE A N 1
ATOM 1097 C CA . PHE A 1 138 ? -10.476 5.127 -5.668 1.00 71.19 138 PHE A CA 1
ATOM 1098 C C . PHE A 1 138 ? -10.358 4.398 -7.007 1.00 71.19 138 PHE A C 1
ATOM 1100 O O . PHE A 1 138 ? -10.672 3.220 -7.129 1.00 71.19 138 PHE A O 1
ATOM 1107 N N . GLN A 1 139 ? -9.883 5.113 -8.028 1.00 81.50 139 GLN A N 1
ATOM 1108 C CA . GLN A 1 139 ? -9.499 4.505 -9.302 1.00 81.50 139 GLN A CA 1
ATOM 1109 C C . GLN A 1 139 ? -7.984 4.551 -9.456 1.00 81.50 139 GLN A C 1
ATOM 1111 O O . GLN A 1 139 ? -7.387 5.617 -9.637 1.00 81.50 139 GLN A O 1
ATOM 1116 N N . LEU A 1 140 ? -7.359 3.380 -9.369 1.00 82.94 140 LEU A N 1
ATOM 1117 C CA . LEU A 1 140 ? -5.949 3.223 -9.683 1.00 82.94 140 LEU A CA 1
ATOM 1118 C C . LEU A 1 140 ? -5.768 2.942 -11.177 1.00 82.94 140 LEU A C 1
ATOM 1120 O O . LEU A 1 140 ? -6.550 2.197 -11.771 1.00 82.94 140 LEU A O 1
ATOM 1124 N N . PRO A 1 141 ? -4.716 3.491 -11.805 1.00 88.56 141 PRO A N 1
ATOM 1125 C CA . PRO A 1 141 ? -4.370 3.112 -13.162 1.00 88.56 141 PRO A CA 1
ATOM 1126 C C . PRO A 1 141 ? -3.945 1.639 -13.224 1.00 88.56 141 PRO A C 1
ATOM 1128 O O . PRO A 1 141 ? -3.578 1.004 -12.228 1.00 88.56 141 PRO A O 1
ATOM 1131 N N . ARG A 1 142 ? -3.923 1.083 -14.436 1.00 87.19 142 ARG A N 1
ATOM 1132 C CA . ARG A 1 142 ? -3.291 -0.221 -14.649 1.00 87.19 142 ARG A CA 1
ATOM 1133 C C . ARG A 1 142 ? -1.803 -0.130 -14.316 1.00 87.19 142 ARG A C 1
ATOM 1135 O O . ARG A 1 142 ? -1.129 0.811 -14.725 1.00 87.19 142 ARG A O 1
ATOM 1142 N N . ARG A 1 143 ? -1.294 -1.131 -13.596 1.00 89.75 143 ARG A N 1
ATOM 1143 C CA . ARG A 1 143 ? 0.118 -1.222 -13.209 1.00 89.75 143 ARG A CA 1
ATOM 1144 C C . ARG A 1 143 ? 1.029 -1.227 -14.438 1.00 89.75 143 ARG A C 1
ATOM 1146 O O . ARG A 1 143 ? 0.779 -1.973 -15.388 1.00 89.75 143 ARG A O 1
ATOM 1153 N N . SER A 1 144 ? 2.111 -0.446 -14.397 1.00 89.44 144 SER A N 1
ATOM 1154 C CA . SER A 1 144 ? 3.111 -0.432 -15.472 1.00 89.44 144 SER A CA 1
ATOM 1155 C C . SER A 1 144 ? 3.789 -1.799 -15.604 1.00 89.44 144 SER A C 1
ATOM 1157 O O . SER A 1 144 ? 4.482 -2.255 -14.695 1.00 89.44 144 SER A O 1
ATOM 1159 N N . ARG A 1 145 ? 3.582 -2.476 -16.740 1.00 86.25 145 ARG A N 1
ATOM 1160 C CA . ARG A 1 145 ? 4.033 -3.863 -16.935 1.00 86.25 145 ARG A CA 1
ATOM 1161 C C . ARG A 1 145 ? 5.555 -3.996 -16.987 1.00 86.25 145 ARG A C 1
ATOM 1163 O O . ARG A 1 145 ? 6.070 -4.967 -16.445 1.00 86.25 145 ARG A O 1
ATOM 1170 N N . SER A 1 146 ? 6.241 -3.068 -17.652 1.00 89.19 146 SER A N 1
ATOM 1171 C CA . SER A 1 146 ? 7.698 -3.104 -17.825 1.00 89.19 146 SER A CA 1
ATOM 1172 C C . SER A 1 146 ? 8.429 -2.820 -16.516 1.00 89.19 146 SER A C 1
ATOM 1174 O O . SER A 1 146 ? 9.351 -3.545 -16.164 1.00 89.19 146 SER A O 1
ATOM 1176 N N . LEU A 1 147 ? 7.975 -1.817 -15.761 1.00 88.69 147 LEU A N 1
ATOM 1177 C CA . LEU A 1 147 ? 8.624 -1.408 -14.513 1.00 88.69 147 LEU A CA 1
ATOM 1178 C C . LEU A 1 147 ? 8.443 -2.436 -13.393 1.00 88.69 147 LEU A C 1
ATOM 1180 O O . LEU A 1 147 ? 9.341 -2.632 -12.589 1.00 88.69 147 LEU A O 1
ATOM 1184 N N . TRP A 1 148 ? 7.305 -3.132 -13.367 1.00 90.25 148 TRP A N 1
ATOM 1185 C CA . TRP A 1 148 ? 7.008 -4.157 -12.363 1.00 90.25 148 TRP A CA 1
ATOM 1186 C C . TRP A 1 148 ? 7.376 -5.578 -12.811 1.00 90.25 148 TRP A C 1
ATOM 1188 O O . TRP A 1 148 ? 6.909 -6.545 -12.212 1.00 90.25 148 TRP A O 1
ATOM 1198 N N . MET A 1 149 ? 8.165 -5.734 -13.878 1.00 87.88 149 MET A N 1
ATOM 1199 C CA . MET A 1 149 ? 8.433 -7.041 -14.485 1.00 87.88 149 MET A CA 1
ATOM 1200 C C . MET A 1 149 ? 9.157 -8.006 -13.539 1.00 87.88 149 MET A C 1
ATOM 1202 O O . MET A 1 149 ? 8.769 -9.172 -13.481 1.00 87.88 149 MET A O 1
ATOM 1206 N N . SER A 1 150 ? 10.117 -7.518 -12.746 1.00 84.94 150 SER A N 1
ATOM 1207 C CA . SER A 1 150 ? 10.792 -8.305 -11.700 1.00 84.94 150 SER A CA 1
ATOM 1208 C C . SER A 1 150 ? 9.799 -8.883 -10.690 1.00 84.94 150 SER A C 1
ATOM 1210 O O . SER A 1 150 ? 9.893 -10.038 -10.291 1.00 84.94 150 SER A O 1
ATOM 1212 N N . CYS A 1 151 ? 8.750 -8.125 -10.371 1.00 85.50 151 CYS A N 1
ATOM 1213 C CA . CYS A 1 151 ? 7.727 -8.550 -9.430 1.00 85.50 151 CYS A CA 1
ATOM 1214 C C . CYS A 1 151 ? 6.606 -9.409 -10.049 1.00 85.50 151 CYS A C 1
ATOM 1216 O O . CYS A 1 151 ? 5.647 -9.746 -9.358 1.00 85.50 151 CYS A O 1
ATOM 1218 N N . ARG A 1 152 ? 6.649 -9.717 -11.353 1.00 78.19 152 ARG A N 1
ATOM 1219 C CA . ARG A 1 152 ? 5.581 -10.471 -12.046 1.00 78.19 152 ARG A CA 1
ATOM 1220 C C . ARG A 1 152 ? 5.861 -11.955 -12.188 1.00 78.19 152 ARG A C 1
ATOM 1222 O O . ARG A 1 152 ? 4.916 -12.694 -12.460 1.00 78.19 152 ARG A O 1
ATOM 1229 N N . VAL A 1 153 ? 7.114 -12.371 -12.055 1.00 77.56 153 VAL A N 1
ATOM 1230 C CA . VAL A 1 153 ? 7.470 -13.786 -12.111 1.00 77.56 153 VAL A CA 1
ATOM 1231 C C . VAL A 1 153 ? 6.865 -14.455 -10.868 1.00 77.56 153 VAL A C 1
ATOM 1233 O O . VAL A 1 153 ? 7.114 -13.973 -9.753 1.00 77.56 153 VAL A O 1
ATOM 1236 N N . PRO A 1 154 ? 5.993 -15.471 -11.037 1.00 73.44 154 PRO A N 1
ATOM 1237 C CA . PRO A 1 154 ? 5.532 -16.278 -9.919 1.00 73.44 154 PRO A CA 1
ATOM 1238 C C . PRO A 1 154 ? 6.742 -16.899 -9.234 1.00 73.44 154 PRO A C 1
ATOM 1240 O O . PRO A 1 154 ? 7.639 -17.406 -9.906 1.00 73.44 154 PRO A O 1
ATOM 1243 N N . ILE A 1 155 ? 6.765 -16.834 -7.911 1.00 74.06 155 ILE A N 1
ATOM 1244 C CA . ILE A 1 155 ? 7.748 -17.571 -7.132 1.00 74.06 155 ILE A CA 1
ATOM 1245 C C . ILE A 1 155 ? 7.129 -18.951 -6.958 1.00 74.06 155 ILE A C 1
ATOM 1247 O O . ILE A 1 155 ? 6.113 -19.093 -6.278 1.00 74.06 155 ILE A O 1
ATOM 1251 N N . PHE A 1 156 ? 7.655 -19.931 -7.689 1.00 67.56 156 PHE A N 1
ATOM 1252 C CA . PHE A 1 156 ? 7.232 -21.313 -7.529 1.00 67.56 156 PHE A CA 1
ATOM 1253 C C . PHE A 1 156 ? 7.792 -21.816 -6.205 1.00 67.56 156 PHE A C 1
ATOM 1255 O O . PHE A 1 156 ? 8.979 -21.660 -5.926 1.00 67.56 156 PHE A O 1
ATOM 1262 N N . PHE A 1 157 ? 6.910 -22.364 -5.382 1.00 61.12 157 PHE A N 1
ATOM 1263 C CA . PHE A 1 157 ? 7.312 -23.163 -4.241 1.00 61.12 157 PHE A CA 1
ATOM 1264 C C . PHE A 1 157 ? 7.409 -24.579 -4.779 1.00 61.12 157 PHE A C 1
ATOM 1266 O O . PHE A 1 157 ? 6.421 -25.069 -5.331 1.00 61.12 157 PHE A O 1
ATOM 1273 N N . ASP A 1 158 ? 8.575 -25.201 -4.662 1.00 51.22 158 ASP A N 1
ATOM 1274 C CA . ASP A 1 158 ? 8.675 -26.642 -4.844 1.00 51.22 158 ASP A CA 1
ATOM 1275 C C . ASP A 1 158 ? 7.908 -27.276 -3.673 1.00 51.22 158 ASP A C 1
ATOM 1277 O O . ASP A 1 158 ? 8.421 -27.440 -2.568 1.00 51.22 158 ASP A O 1
ATOM 1281 N N . GLU A 1 159 ? 6.612 -27.514 -3.877 1.00 50.50 159 GLU A N 1
ATOM 1282 C CA . GLU A 1 159 ? 5.838 -28.433 -3.050 1.00 50.50 159 GLU A CA 1
ATOM 1283 C C . GLU A 1 159 ? 6.262 -29.838 -3.494 1.00 50.50 159 GLU A C 1
ATOM 1285 O O . GLU A 1 159 ? 5.644 -30.440 -4.369 1.00 50.50 159 GLU A O 1
ATOM 1290 N N . ASP A 1 160 ? 7.391 -30.319 -2.963 1.00 45.47 160 ASP A N 1
ATOM 1291 C CA . ASP A 1 160 ? 7.788 -31.719 -3.105 1.00 45.47 160 ASP A CA 1
ATOM 1292 C C . ASP A 1 160 ? 6.695 -32.593 -2.465 1.00 45.47 160 ASP A C 1
ATOM 1294 O O . ASP A 1 160 ? 6.580 -32.675 -1.241 1.00 45.47 160 ASP A O 1
ATOM 1298 N N . ASP A 1 161 ? 5.896 -33.244 -3.313 1.00 50.00 161 ASP A N 1
ATOM 1299 C CA . ASP A 1 161 ? 4.675 -34.012 -2.996 1.00 50.00 161 ASP A CA 1
ATOM 1300 C C . ASP A 1 161 ? 4.930 -35.291 -2.155 1.00 50.00 161 ASP A C 1
ATOM 1302 O O . ASP A 1 161 ? 4.005 -36.022 -1.825 1.00 50.00 161 ASP A O 1
ATOM 1306 N N . ASP A 1 162 ? 6.182 -35.552 -1.763 1.00 50.84 162 ASP A N 1
ATOM 1307 C CA . ASP A 1 162 ? 6.595 -36.674 -0.902 1.00 50.84 162 ASP A CA 1
ATOM 1308 C C . ASP A 1 162 ? 7.692 -36.288 0.119 1.00 50.84 162 ASP A C 1
ATOM 1310 O O . ASP A 1 162 ? 8.258 -37.151 0.801 1.00 50.84 162 ASP A O 1
ATOM 1314 N N . ALA A 1 163 ? 8.028 -34.998 0.257 1.00 47.03 163 ALA A N 1
ATOM 1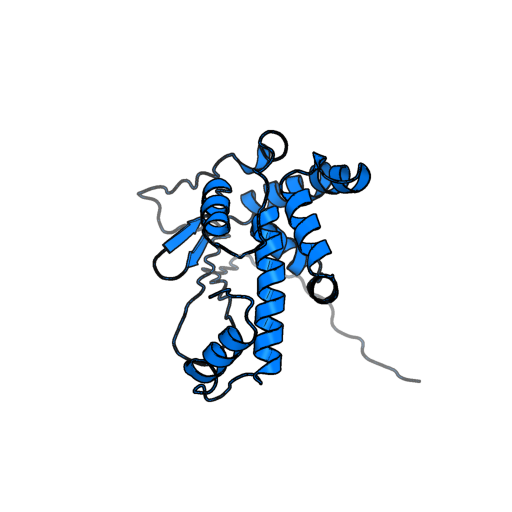315 C CA . ALA A 1 163 ? 9.046 -34.578 1.217 1.00 47.03 163 ALA A CA 1
ATOM 1316 C C . ALA A 1 163 ? 8.465 -34.508 2.645 1.00 47.03 163 ALA A C 1
ATOM 1318 O O . ALA A 1 163 ? 7.394 -33.930 2.855 1.00 47.03 163 ALA A O 1
ATOM 1319 N N . PRO A 1 164 ? 9.157 -35.060 3.665 1.00 44.31 164 PRO A N 1
ATOM 1320 C CA . PRO A 1 164 ? 8.778 -34.842 5.058 1.00 44.31 164 PRO A CA 1
ATOM 1321 C C . PRO A 1 164 ? 8.705 -33.337 5.341 1.00 44.31 164 PRO A C 1
ATOM 1323 O O . PRO A 1 164 ? 9.483 -32.572 4.772 1.00 44.31 164 PRO A O 1
ATOM 1326 N N . ALA A 1 165 ? 7.753 -32.949 6.202 1.00 47.16 165 ALA A N 1
ATOM 1327 C CA . ALA A 1 165 ? 7.395 -31.569 6.537 1.00 47.16 165 ALA A CA 1
ATOM 1328 C C . ALA A 1 165 ? 8.578 -30.586 6.414 1.00 47.16 165 ALA A C 1
ATOM 1330 O O . ALA A 1 165 ? 9.646 -30.860 6.968 1.00 47.16 165 ALA A O 1
ATOM 1331 N N . PRO A 1 166 ? 8.399 -29.456 5.707 1.00 40.69 166 PRO A N 1
ATOM 1332 C CA . PRO A 1 166 ? 9.498 -28.605 5.283 1.00 40.69 166 PRO A CA 1
ATOM 1333 C C . PRO A 1 166 ? 10.324 -28.146 6.486 1.00 40.69 166 PRO A C 1
ATOM 1335 O O . PRO A 1 166 ? 9.864 -27.372 7.318 1.00 40.69 166 PRO A O 1
ATOM 1338 N N . THR A 1 167 ? 11.571 -28.609 6.545 1.00 43.88 167 THR A N 1
ATOM 1339 C CA . THR A 1 167 ? 12.614 -28.155 7.479 1.00 43.88 167 THR A CA 1
ATOM 1340 C C . THR A 1 167 ? 13.370 -26.928 6.949 1.00 43.88 167 THR A C 1
ATOM 1342 O O . THR A 1 167 ? 14.390 -26.524 7.506 1.00 43.88 167 THR A O 1
ATOM 1345 N N . GLY A 1 168 ? 12.873 -26.308 5.871 1.00 45.06 168 GLY A N 1
ATOM 1346 C CA . GLY A 1 168 ? 13.355 -25.020 5.377 1.00 45.06 168 GLY A CA 1
ATOM 1347 C C . GLY A 1 168 ? 12.999 -23.889 6.355 1.00 45.06 168 GLY A C 1
ATOM 1348 O O . GLY A 1 168 ? 11.886 -23.869 6.878 1.00 45.06 168 GLY A O 1
ATOM 1349 N N . PRO A 1 169 ? 13.901 -22.926 6.613 1.00 40.50 169 PRO A N 1
ATOM 1350 C CA . PRO A 1 169 ? 13.865 -22.155 7.856 1.00 40.50 169 PRO A CA 1
ATOM 1351 C C . PRO A 1 169 ? 12.750 -21.102 7.976 1.00 40.50 169 PRO A C 1
ATOM 1353 O O . PRO A 1 169 ? 12.598 -20.542 9.057 1.00 40.50 169 PRO A O 1
ATOM 1356 N N . TYR A 1 170 ? 11.967 -20.802 6.931 1.00 42.62 170 TYR A N 1
ATOM 1357 C CA . TYR A 1 170 ? 11.079 -19.631 6.953 1.00 42.62 170 TYR A CA 1
ATOM 1358 C C . TYR A 1 170 ? 9.774 -19.823 6.166 1.00 42.62 170 TYR A C 1
ATOM 1360 O O . TYR A 1 170 ? 9.620 -19.330 5.050 1.00 42.62 170 TYR A O 1
ATOM 1368 N N . PHE A 1 171 ? 8.791 -20.487 6.776 1.00 40.06 171 PHE A N 1
ATOM 1369 C CA . PHE A 1 171 ? 7.392 -20.371 6.361 1.00 40.06 171 PHE A CA 1
ATOM 1370 C C . PHE A 1 171 ? 6.662 -19.406 7.297 1.00 40.06 171 PHE A C 1
ATOM 1372 O O . PHE A 1 171 ? 6.560 -19.639 8.499 1.00 40.06 171 PHE A O 1
ATOM 1379 N N . TYR A 1 172 ? 6.140 -18.312 6.740 1.00 43.31 172 TYR A N 1
ATOM 1380 C CA . TYR A 1 172 ? 5.320 -17.352 7.475 1.00 43.31 172 TYR A CA 1
ATOM 1381 C C . TYR A 1 172 ? 3.885 -17.447 6.973 1.00 43.31 172 TYR A C 1
ATOM 1383 O O . TYR A 1 172 ? 3.545 -16.932 5.907 1.00 43.31 172 TYR A O 1
ATOM 1391 N N . SER A 1 173 ? 3.023 -18.095 7.752 1.00 39.09 173 SER A N 1
ATOM 1392 C CA . SER A 1 173 ? 1.584 -17.974 7.542 1.00 39.09 173 SER A CA 1
ATOM 1393 C C . SER A 1 173 ? 1.069 -16.820 8.397 1.00 39.09 173 SER A C 1
ATOM 1395 O O . SER A 1 173 ? 1.207 -16.811 9.622 1.00 39.09 173 SER A O 1
ATOM 1397 N N . VAL A 1 174 ? 0.508 -15.806 7.739 1.00 40.22 174 VAL A N 1
ATOM 1398 C CA . VAL A 1 174 ? -0.204 -14.727 8.422 1.00 40.22 174 VAL A CA 1
ATOM 1399 C C . VAL A 1 174 ? -1.684 -15.042 8.320 1.00 40.22 174 VAL A C 1
ATOM 1401 O O . VAL A 1 174 ? -2.339 -14.810 7.300 1.00 40.22 174 VAL A O 1
ATOM 1404 N N . SER A 1 175 ? -2.203 -15.613 9.400 1.00 36.22 175 SER A N 1
ATOM 1405 C CA . SER A 1 175 ? -3.619 -15.927 9.518 1.00 36.22 175 SER A CA 1
ATOM 1406 C C . SER A 1 175 ? -4.333 -14.732 10.131 1.00 36.22 175 SER A C 1
ATOM 1408 O O . SER A 1 175 ? -4.160 -14.446 11.314 1.00 36.22 175 SER A O 1
ATOM 1410 N N . ILE A 1 176 ? -5.150 -14.028 9.344 1.00 38.56 176 ILE A N 1
ATOM 1411 C CA . ILE A 1 176 ? -6.064 -13.018 9.886 1.00 38.56 176 ILE A CA 1
ATOM 1412 C C . ILE A 1 176 ? -7.340 -13.757 10.290 1.00 38.56 176 ILE A C 1
ATOM 1414 O O . ILE A 1 176 ? -8.291 -13.885 9.520 1.00 38.56 176 ILE A O 1
ATOM 1418 N N . GLY A 1 177 ? -7.322 -14.323 11.495 1.00 31.64 177 GLY A N 1
ATOM 1419 C CA . GLY A 1 177 ? -8.491 -14.967 12.079 1.00 31.64 177 GLY A CA 1
ATOM 1420 C C . GLY A 1 177 ? -9.498 -13.925 12.559 1.00 31.64 177 GLY A C 1
ATOM 1421 O O . GLY A 1 177 ? -9.159 -13.036 13.333 1.00 31.64 177 GLY A O 1
ATOM 1422 N N . THR A 1 178 ? -10.760 -14.055 12.153 1.00 33.03 178 THR A N 1
ATOM 1423 C CA . THR A 1 178 ? -11.881 -13.452 12.885 1.00 33.03 178 THR A CA 1
ATOM 1424 C C . THR A 1 178 ? -12.319 -14.433 13.969 1.00 33.03 178 THR A C 1
ATOM 1426 O O . THR A 1 178 ? -13.374 -15.058 13.864 1.00 33.03 178 THR A O 1
ATOM 1429 N N . THR A 1 179 ? -11.484 -14.656 14.981 1.00 32.34 179 THR A N 1
ATOM 1430 C CA . THR A 1 179 ? -11.912 -15.407 16.165 1.00 32.34 179 THR A CA 1
ATOM 1431 C C . THR A 1 179 ? -12.764 -14.478 17.016 1.00 32.34 179 THR A C 1
ATOM 1433 O O . THR A 1 179 ? -12.310 -13.409 17.411 1.00 32.34 179 THR A O 1
ATOM 1436 N N . GLY A 1 180 ? -14.027 -14.849 17.237 1.00 36.50 180 GLY A N 1
ATOM 1437 C CA . GLY A 1 180 ? -14.952 -14.085 18.069 1.00 36.50 180 GLY A CA 1
ATOM 1438 C C . GLY A 1 180 ? -14.394 -13.913 19.481 1.00 36.50 180 GLY A C 1
ATOM 1439 O O . GLY A 1 180 ? -14.369 -14.863 20.253 1.00 36.50 180 GLY A O 1
ATOM 1440 N N . GLY A 1 181 ? -13.922 -12.708 19.792 1.00 34.16 181 GLY A N 1
ATOM 1441 C CA . GLY A 1 181 ? -13.337 -12.340 21.080 1.00 34.16 181 GLY A CA 1
ATOM 1442 C C . GLY A 1 181 ? -12.498 -11.061 20.955 1.00 34.16 181 GLY A C 1
ATOM 1443 O O . GLY A 1 181 ? -12.035 -10.755 19.855 1.00 34.16 181 GLY A O 1
ATOM 1444 N N . PRO A 1 182 ? -12.340 -10.267 22.032 1.00 37.62 182 PRO A N 1
ATOM 1445 C CA . PRO A 1 182 ? -11.797 -8.918 21.968 1.00 37.62 182 PRO A CA 1
ATOM 1446 C C . PRO A 1 182 ? -10.269 -8.945 21.962 1.00 37.62 182 PRO A C 1
ATOM 1448 O O . PRO A 1 182 ? -9.629 -8.593 22.943 1.00 37.62 182 PRO A O 1
ATOM 1451 N N . GLU A 1 183 ? -9.677 -9.319 20.837 1.00 31.69 183 GLU A N 1
ATOM 1452 C CA . GLU A 1 183 ? -8.296 -8.957 20.553 1.00 31.69 183 GLU A CA 1
ATOM 1453 C C . GLU A 1 183 ? -8.252 -8.186 19.235 1.00 31.69 183 GLU A C 1
ATOM 1455 O O . GLU A 1 183 ? -8.677 -8.655 18.178 1.00 31.69 183 GLU A O 1
ATOM 1460 N N . LEU A 1 184 ? -7.789 -6.937 19.346 1.00 36.47 184 LEU A N 1
ATOM 1461 C CA . LEU A 1 184 ? -7.169 -6.138 18.288 1.00 36.47 184 LEU A CA 1
ATOM 1462 C C . LEU A 1 184 ? -6.588 -7.017 17.185 1.00 36.47 184 LEU A C 1
ATOM 1464 O O . LEU A 1 184 ? -5.886 -7.948 17.548 1.00 36.47 184 LEU A O 1
ATOM 1468 N N . PHE A 1 185 ? -6.813 -6.672 15.904 1.00 32.84 185 PHE A N 1
ATOM 1469 C CA . PHE A 1 185 ? -6.162 -7.246 14.710 1.00 32.84 185 PHE A CA 1
ATOM 1470 C C . PHE A 1 185 ? -4.891 -8.029 15.052 1.00 32.84 185 PHE A C 1
ATOM 1472 O O . PHE A 1 185 ? -3.790 -7.473 15.031 1.00 32.84 185 PHE A O 1
ATOM 1479 N N . ASN A 1 186 ? -5.053 -9.297 15.428 1.00 28.56 186 ASN A N 1
ATOM 1480 C CA . ASN A 1 186 ? -3.931 -10.060 15.924 1.00 28.56 186 ASN A CA 1
ATOM 1481 C C . ASN A 1 186 ? -3.310 -10.664 14.675 1.00 28.56 186 ASN A C 1
ATOM 1483 O O . ASN A 1 186 ? -3.818 -11.628 14.101 1.00 28.56 186 ASN A O 1
ATOM 1487 N N . VAL A 1 187 ? -2.278 -9.995 14.164 1.00 33.19 187 VAL A N 1
ATOM 1488 C CA . VAL A 1 187 ? -1.420 -10.562 13.130 1.00 33.19 187 VAL A CA 1
ATOM 1489 C C . VAL A 1 187 ? -0.627 -11.658 13.830 1.00 33.19 187 VAL A C 1
ATOM 1491 O O . VAL A 1 187 ? 0.505 -11.445 14.254 1.00 33.19 187 VAL A O 1
ATOM 1494 N N . ASN A 1 188 ? -1.242 -12.829 13.986 1.00 29.97 188 ASN A N 1
ATOM 1495 C CA . ASN A 1 188 ? -0.517 -14.027 14.358 1.00 29.97 188 ASN A CA 1
ATOM 1496 C C . ASN A 1 188 ? 0.349 -14.396 13.155 1.00 29.97 188 ASN A C 1
ATOM 1498 O O . ASN A 1 188 ? -0.095 -15.058 12.215 1.00 29.97 188 ASN A O 1
ATOM 1502 N N . ILE A 1 189 ? 1.584 -13.896 13.172 1.00 34.31 189 ILE A N 1
ATOM 1503 C CA . ILE A 1 189 ? 2.675 -14.488 12.413 1.00 34.31 189 ILE A CA 1
ATOM 1504 C C . ILE A 1 189 ? 2.944 -15.809 13.123 1.00 34.31 189 ILE A C 1
ATOM 1506 O O . ILE A 1 189 ? 3.608 -15.839 14.159 1.00 34.31 189 ILE A O 1
ATOM 1510 N N . ILE A 1 190 ? 2.361 -16.895 12.621 1.00 32.28 190 ILE A N 1
ATOM 1511 C CA . ILE A 1 190 ? 2.682 -18.218 13.143 1.00 32.28 190 ILE A CA 1
ATOM 1512 C C . ILE A 1 190 ? 4.099 -18.519 12.654 1.00 32.28 190 ILE A C 1
ATOM 1514 O O . ILE A 1 190 ? 4.302 -18.860 11.491 1.00 32.28 190 ILE A O 1
ATOM 1518 N N . LEU A 1 191 ? 5.077 -18.330 13.542 1.00 29.69 191 LEU A N 1
ATOM 1519 C CA . LEU A 1 191 ? 6.419 -18.885 13.408 1.00 29.69 191 LEU A CA 1
ATOM 1520 C C . LEU A 1 191 ? 6.284 -20.398 13.570 1.00 29.69 191 LEU A C 1
ATOM 1522 O O . LEU A 1 191 ? 6.203 -20.907 14.688 1.00 29.69 191 LEU A O 1
ATOM 1526 N N . THR A 1 192 ? 6.206 -21.131 12.467 1.00 31.58 192 THR A N 1
ATOM 1527 C CA . THR A 1 192 ? 6.322 -22.587 12.526 1.00 31.58 192 THR A CA 1
ATOM 1528 C C . THR A 1 192 ? 7.785 -22.936 12.808 1.00 31.58 192 THR A C 1
ATOM 1530 O O . THR A 1 192 ? 8.615 -22.858 11.913 1.00 31.58 192 THR A O 1
ATOM 1533 N N . SER A 1 193 ? 8.053 -23.256 14.081 1.00 32.09 193 SER A N 1
ATOM 1534 C CA . SER A 1 193 ? 9.281 -23.799 14.695 1.00 32.09 193 SER A CA 1
ATOM 1535 C C . SER A 1 193 ? 10.585 -23.006 14.539 1.00 32.09 193 SER A C 1
ATOM 1537 O O . SER A 1 193 ? 11.103 -22.800 13.447 1.00 32.09 193 SER A O 1
ATOM 1539 N N . PHE A 1 194 ? 11.172 -22.659 15.684 1.00 26.28 194 PHE A N 1
ATOM 1540 C CA . PHE A 1 194 ? 12.534 -22.154 15.823 1.00 26.28 194 PHE A CA 1
ATOM 1541 C C . PHE A 1 194 ? 13.365 -23.261 16.492 1.00 26.28 194 PHE A C 1
ATOM 1543 O O . PHE A 1 194 ? 13.509 -23.276 17.712 1.00 26.28 194 PHE A O 1
ATOM 1550 N N . ASP A 1 195 ? 13.872 -24.224 15.720 1.00 30.03 195 ASP A N 1
ATOM 1551 C CA . ASP A 1 195 ? 14.808 -25.220 16.254 1.00 30.03 195 ASP A CA 1
ATOM 1552 C C . ASP A 1 195 ? 16.235 -24.667 16.192 1.00 30.03 195 ASP A C 1
ATOM 1554 O O . ASP A 1 195 ? 16.994 -24.874 15.246 1.00 30.03 195 ASP A O 1
ATOM 1558 N N . CYS A 1 196 ? 16.618 -23.943 17.245 1.00 31.62 196 CYS A N 1
ATOM 1559 C CA . CYS A 1 196 ? 18.008 -23.584 17.507 1.00 31.62 196 CYS A CA 1
ATOM 1560 C C . CYS A 1 196 ? 18.784 -24.798 18.044 1.00 31.62 196 CYS A C 1
ATOM 1562 O O . CYS A 1 196 ? 19.180 -24.819 19.208 1.00 31.62 196 CYS A O 1
ATOM 1564 N N . HIS A 1 197 ? 19.070 -25.793 17.203 1.00 33.78 197 HIS A N 1
ATOM 1565 C CA . HIS A 1 197 ? 20.192 -26.700 17.461 1.00 33.78 197 HIS A CA 1
ATOM 1566 C C . HIS A 1 197 ? 21.436 -26.192 16.731 1.00 33.78 197 HIS A C 1
ATOM 1568 O O . HIS A 1 197 ? 21.831 -26.668 15.675 1.00 33.78 197 HIS A O 1
ATOM 1574 N N . GLY A 1 198 ? 22.055 -25.182 17.333 1.00 30.53 198 GLY A N 1
ATOM 1575 C CA . GLY A 1 198 ? 23.293 -24.579 16.858 1.00 30.53 198 GLY A CA 1
ATOM 1576 C C . GLY A 1 198 ? 23.957 -23.820 17.990 1.00 30.53 198 GLY A C 1
ATOM 1577 O O . GLY A 1 198 ? 23.898 -22.598 18.050 1.00 30.53 198 GLY A O 1
ATOM 1578 N N . SER A 1 199 ? 24.533 -24.567 18.931 1.00 38.53 199 SER A N 1
ATOM 1579 C CA . SER A 1 199 ? 25.333 -24.024 20.024 1.00 38.53 199 SER A CA 1
ATOM 1580 C C . SER A 1 199 ? 26.471 -23.176 19.452 1.00 38.53 199 SER A C 1
ATOM 1582 O O . SER A 1 199 ? 27.354 -23.678 18.759 1.00 38.53 199 SER A O 1
ATOM 1584 N N . SER A 1 200 ? 26.445 -21.876 19.713 1.00 32.22 200 SER A N 1
ATOM 1585 C CA . SER A 1 200 ? 27.595 -20.989 19.570 1.00 32.22 200 SER A CA 1
ATOM 1586 C C . SER A 1 200 ? 27.476 -19.930 20.653 1.00 32.22 200 SER A C 1
ATOM 1588 O O . SER A 1 200 ? 26.677 -19.003 20.560 1.00 32.22 200 SER A O 1
ATOM 1590 N N . ASN A 1 201 ? 28.240 -20.139 21.725 1.00 34.12 201 ASN A N 1
ATOM 1591 C CA . ASN A 1 201 ? 28.397 -19.211 22.835 1.00 34.12 201 ASN A CA 1
ATOM 1592 C C . ASN A 1 201 ? 28.811 -17.835 22.304 1.00 34.12 201 ASN A C 1
ATOM 1594 O O . ASN A 1 201 ? 29.955 -17.648 21.892 1.00 34.12 201 ASN A O 1
ATOM 1598 N N . ILE A 1 202 ? 27.902 -16.866 22.366 1.00 30.30 202 ILE A N 1
ATOM 1599 C CA . ILE A 1 202 ? 28.260 -15.451 22.327 1.00 30.30 202 ILE A CA 1
ATOM 1600 C C . ILE A 1 202 ? 27.859 -14.868 23.676 1.00 30.30 202 ILE A C 1
ATOM 1602 O O . ILE A 1 202 ? 26.708 -14.515 23.924 1.00 30.30 202 ILE A O 1
ATOM 1606 N N . THR A 1 203 ? 28.841 -14.822 24.569 1.00 30.92 203 THR A N 1
ATOM 1607 C CA . THR A 1 203 ? 28.786 -14.077 25.822 1.00 30.92 203 THR A CA 1
ATOM 1608 C C . THR A 1 203 ? 28.835 -12.589 25.481 1.00 30.92 203 THR A C 1
ATOM 1610 O O . THR A 1 203 ? 29.876 -12.091 25.055 1.00 30.92 203 THR A O 1
ATOM 1613 N N . PHE A 1 204 ? 27.730 -11.868 25.662 1.00 31.09 204 PHE A N 1
ATOM 1614 C CA . PHE A 1 204 ? 27.768 -10.407 25.730 1.00 31.09 204 PHE A CA 1
ATOM 1615 C C . PHE A 1 204 ? 28.064 -9.987 27.177 1.00 31.09 204 PHE A C 1
ATOM 1617 O O . PHE A 1 204 ? 27.463 -10.547 28.097 1.00 31.09 204 PHE A O 1
ATOM 1624 N N . PRO A 1 205 ? 29.001 -9.051 27.407 1.00 30.05 205 PRO A N 1
ATOM 1625 C CA . PRO A 1 205 ? 29.377 -8.643 28.749 1.00 30.05 205 PRO A CA 1
ATOM 1626 C C . PRO A 1 205 ? 28.264 -7.822 29.401 1.00 30.05 205 PRO A C 1
ATOM 1628 O O . PRO A 1 205 ? 27.588 -7.014 28.762 1.00 30.05 205 PRO A O 1
ATOM 1631 N N . ALA A 1 206 ? 28.101 -8.063 30.696 1.00 32.06 206 ALA A N 1
ATOM 1632 C CA . ALA A 1 206 ? 27.209 -7.341 31.573 1.00 32.06 206 ALA A CA 1
ATOM 1633 C C . ALA A 1 206 ? 27.796 -5.970 31.964 1.00 32.06 206 ALA A C 1
ATOM 1635 O O . ALA A 1 206 ? 29.007 -5.821 32.094 1.00 32.06 206 ALA A O 1
ATOM 1636 N N . GLU A 1 207 ? 26.875 -5.040 32.231 1.00 34.28 207 GLU A N 1
ATOM 1637 C CA . GLU A 1 207 ? 27.013 -3.832 33.059 1.00 34.28 207 GLU A CA 1
ATOM 1638 C C . GLU A 1 207 ? 27.771 -2.612 32.497 1.00 34.28 207 GLU A C 1
ATOM 1640 O O . GLU A 1 207 ? 28.963 -2.638 32.229 1.00 34.28 207 GLU A O 1
ATOM 1645 N N . HIS A 1 208 ? 27.076 -1.467 32.460 1.00 33.50 208 HIS A N 1
ATOM 1646 C CA . HIS A 1 208 ? 27.186 -0.502 33.561 1.00 33.50 208 HIS A CA 1
ATOM 1647 C C . HIS A 1 208 ? 26.018 0.501 33.573 1.00 33.50 208 HIS A C 1
ATOM 1649 O O . HIS A 1 208 ? 25.844 1.316 32.671 1.00 33.50 208 HIS A O 1
ATOM 1655 N N . ASN A 1 209 ? 25.228 0.424 34.646 1.00 38.06 209 ASN A N 1
ATOM 1656 C CA . ASN A 1 209 ? 24.472 1.542 35.210 1.00 38.06 209 ASN A CA 1
ATOM 1657 C C . ASN A 1 209 ? 25.393 2.335 36.154 1.00 38.06 209 ASN A C 1
ATOM 1659 O O . ASN A 1 209 ? 26.306 1.734 36.713 1.00 38.06 209 ASN A O 1
ATOM 1663 N N . HIS A 1 210 ? 25.037 3.611 36.388 1.00 34.53 210 HIS A N 1
ATOM 1664 C CA . HIS A 1 210 ? 25.614 4.646 37.281 1.00 34.53 210 HIS A CA 1
ATOM 1665 C C . HIS A 1 210 ? 26.392 5.751 36.527 1.00 34.53 210 HIS A C 1
ATOM 1667 O O . HIS A 1 210 ? 27.249 5.444 35.716 1.00 34.53 210 HIS A O 1
ATOM 1673 N N . MET A 1 211 ? 26.167 7.061 36.711 1.00 32.22 211 MET A N 1
ATOM 1674 C CA . MET A 1 211 ? 25.398 7.830 37.701 1.00 32.22 211 MET A CA 1
ATOM 1675 C C . MET A 1 211 ? 24.857 9.146 37.114 1.00 32.22 211 MET A C 1
ATOM 1677 O O . MET A 1 211 ? 25.437 9.727 36.201 1.00 32.22 211 MET A O 1
ATOM 1681 N N . LEU A 1 212 ? 23.777 9.615 37.743 1.00 39.25 212 LEU A N 1
ATOM 1682 C CA . LEU A 1 212 ? 23.351 11.010 37.848 1.00 39.25 212 LEU A CA 1
ATOM 1683 C C . LEU A 1 212 ? 24.492 11.944 38.294 1.00 39.25 212 LEU A C 1
ATOM 1685 O O . LEU A 1 212 ? 25.232 11.610 39.219 1.00 39.25 212 LEU A O 1
ATOM 1689 N N . ASN A 1 213 ? 24.535 13.138 37.704 1.00 44.84 213 ASN A N 1
ATOM 1690 C CA . ASN A 1 213 ? 24.499 14.420 38.417 1.00 44.84 213 ASN A CA 1
ATOM 1691 C C . ASN A 1 213 ? 23.958 15.501 37.480 1.00 44.84 213 ASN A C 1
ATOM 1693 O O . ASN A 1 213 ? 24.403 15.530 36.311 1.00 44.84 213 ASN A O 1
#